Protein AF-A0A7H0VBS5-F1 (afdb_monomer)

Sequence (262 aa):
MSELEKNRRYNIASTIRK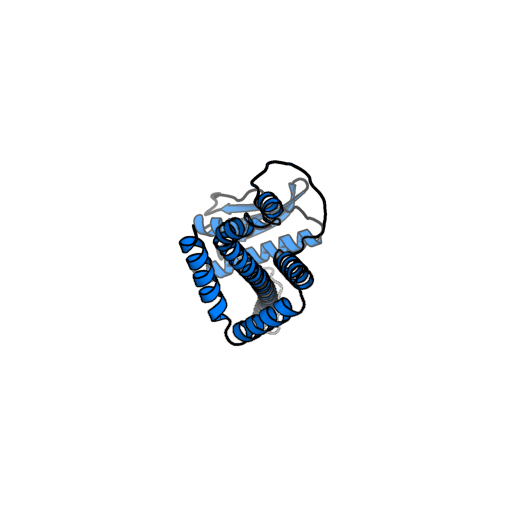AISAQRTLGHQDIMCSAYLSKRGKKLNSIDRSPSKNFTRLMHQYIQSEGPDKLRVELRGNDDVLLWTKTFSFDVEPTPMVSTQTDFQGLGEAEVNDLLNQKIAELRRNEELEELRTDNEQLSHENDQLKKQIEEMEEVVEAKKKVEYYANILGLAFPGLAKMLSATPLGNTLGALAGIEDTSTSTEESEKTQRETIIELVSEFMQSLDDALLGQLYLVFIELSNNPSLIGGLLAHLTQQNEQAS

Radius of gyration: 38.44 Å; Cα contacts (8 Å, |Δi|>4): 156; chains: 1; bounding box: 90×38×101 Å

Nearest PDB structures (foldseek):
  7f4v-assembly1_aD  TM=4.958E-01  e=6.335E-01  Gloeobacter violaceus PCC 7421
  7s1b-assembly1_A  TM=4.546E-01  e=4.086E+00  human gammaherpesvirus 4

Mean predicted aligned error: 22.01 Å

Secondary structure (DSSP, 8-state):
--HHHHHHHHHHHHHHHHHHHHHHHTT--S-EEEEEEEETTEE---EEEEEHHHHHHHHHHHHHHH--SEEEEEEE-GGG-EEEEEEEESS--------------SS-HHHHHHHHHHHHHHHHHHHHHHHHHHHHHHHHHHHHHHHHHHHHHHHHHHHHHHHHHHHHHHHHHHHHHHHHHTTSTTHHHHHHHTT-S------------HHHHHHHHHHHHHHHS-HHHHHHHHHHHHHHHH-TTHHHHHHHHHHHHHHTT-

pLDDT: mean 73.35, std 17.61, range [32.5, 95.5]

Structure (mmCIF, N/CA/C/O backbone):
data_AF-A0A7H0VBS5-F1
#
_entry.id   AF-A0A7H0VBS5-F1
#
loop_
_atom_site.group_PDB
_atom_site.id
_atom_site.type_symbol
_atom_site.label_atom_id
_atom_site.label_alt_id
_atom_site.label_comp_id
_atom_site.label_asym_id
_atom_site.label_entity_id
_atom_site.label_seq_id
_atom_site.pdbx_PDB_ins_code
_atom_site.Cartn_x
_atom_site.Cartn_y
_atom_site.Cartn_z
_atom_site.occupancy
_atom_site.B_iso_or_equiv
_atom_site.auth_seq_id
_atom_site.auth_comp_id
_atom_site.auth_asym_id
_atom_site.auth_atom_id
_atom_site.pdbx_PDB_model_num
ATOM 1 N N . MET A 1 1 ? 10.898 -18.155 -18.973 1.00 55.97 1 MET A N 1
ATOM 2 C CA . MET A 1 1 ? 11.283 -16.757 -19.255 1.00 55.97 1 MET A CA 1
ATOM 3 C C . MET A 1 1 ? 12.723 -16.603 -18.810 1.00 55.97 1 MET A C 1
ATOM 5 O O . MET A 1 1 ? 12.996 -16.854 -17.639 1.00 55.97 1 MET A O 1
ATOM 9 N N . SER A 1 2 ? 13.625 -16.316 -19.743 1.00 64.06 2 SER A N 1
ATOM 10 C CA . SER A 1 2 ? 15.056 -16.163 -19.467 1.00 64.06 2 SER A CA 1
ATOM 11 C C . SER A 1 2 ? 15.293 -14.942 -18.570 1.00 64.06 2 SER A C 1
ATOM 13 O O . SER A 1 2 ? 14.554 -13.959 -18.635 1.00 64.06 2 SER A O 1
ATOM 15 N N . GLU A 1 3 ? 16.315 -14.991 -17.722 1.00 64.44 3 GLU A N 1
ATOM 16 C CA . GLU A 1 3 ? 16.723 -13.879 -16.852 1.00 64.44 3 GLU A CA 1
ATOM 17 C C . GLU A 1 3 ? 17.009 -12.597 -17.660 1.00 64.44 3 GLU A C 1
ATOM 19 O O . GLU A 1 3 ? 16.641 -11.493 -17.260 1.00 64.44 3 GLU A O 1
ATOM 24 N N . LEU A 1 4 ? 17.514 -12.769 -18.886 1.00 65.81 4 LEU A N 1
ATOM 25 C CA . LEU A 1 4 ? 17.744 -11.709 -19.866 1.00 65.81 4 LEU A CA 1
ATOM 26 C C . LEU A 1 4 ? 16.442 -11.022 -20.326 1.00 65.81 4 LEU A C 1
ATOM 28 O O . LEU A 1 4 ? 16.399 -9.807 -20.513 1.00 65.81 4 LEU A O 1
ATOM 32 N N . GLU A 1 5 ? 15.366 -11.794 -20.503 1.00 68.06 5 GLU A N 1
ATOM 33 C CA . GLU A 1 5 ? 14.053 -11.276 -20.911 1.00 68.06 5 GLU A CA 1
ATOM 34 C C . GLU A 1 5 ? 13.388 -10.503 -19.775 1.00 68.06 5 GLU A C 1
ATOM 36 O O . GLU A 1 5 ? 12.757 -9.473 -20.018 1.00 68.06 5 GLU A O 1
ATOM 41 N N . LYS A 1 6 ? 13.548 -10.977 -18.532 1.00 73.12 6 LYS A N 1
ATOM 42 C CA . LYS A 1 6 ? 13.090 -10.255 -17.341 1.00 73.12 6 LYS A CA 1
ATOM 43 C C . LYS A 1 6 ? 13.810 -8.915 -17.243 1.00 73.12 6 LYS A C 1
ATOM 45 O O . LYS A 1 6 ? 13.143 -7.884 -17.221 1.00 73.12 6 LYS A O 1
ATOM 50 N N . ASN A 1 7 ? 15.143 -8.916 -17.296 1.00 73.88 7 ASN A N 1
ATOM 51 C CA . ASN A 1 7 ? 15.941 -7.697 -17.177 1.00 73.88 7 ASN A CA 1
ATOM 52 C C . ASN A 1 7 ? 15.590 -6.662 -18.271 1.00 73.88 7 ASN A C 1
ATOM 54 O O . ASN A 1 7 ? 15.393 -5.481 -17.990 1.00 73.88 7 ASN A O 1
ATOM 58 N N . ARG A 1 8 ? 15.380 -7.090 -19.524 1.00 78.94 8 ARG A N 1
ATOM 59 C CA . ARG A 1 8 ? 14.924 -6.186 -20.601 1.00 78.94 8 ARG A CA 1
ATOM 60 C C . ARG A 1 8 ? 13.558 -5.559 -20.327 1.00 78.94 8 ARG A C 1
ATOM 62 O O . ARG A 1 8 ? 13.386 -4.367 -20.567 1.00 78.94 8 ARG A O 1
ATOM 69 N N . ARG A 1 9 ? 12.590 -6.329 -19.821 1.00 80.12 9 ARG A N 1
ATOM 70 C CA . ARG A 1 9 ? 11.255 -5.806 -19.475 1.00 80.12 9 ARG A CA 1
ATOM 71 C C . ARG A 1 9 ? 11.339 -4.743 -18.380 1.00 80.12 9 ARG A C 1
ATOM 73 O O . ARG A 1 9 ? 10.727 -3.687 -18.529 1.00 80.12 9 ARG A O 1
ATOM 80 N N . TYR A 1 10 ? 12.154 -4.980 -17.352 1.00 82.75 10 TYR A N 1
ATOM 81 C CA . TYR A 1 10 ? 12.411 -3.998 -16.296 1.00 82.75 10 TYR A CA 1
ATOM 82 C C . TYR A 1 10 ? 13.068 -2.721 -16.837 1.00 82.75 10 TYR A C 1
ATOM 84 O O . TYR A 1 10 ? 12.609 -1.626 -16.519 1.00 82.75 10 TYR A O 1
ATOM 92 N N . ASN A 1 11 ? 14.054 -2.838 -17.731 1.00 85.38 11 ASN A N 1
ATOM 93 C CA . ASN A 1 11 ? 14.701 -1.685 -18.371 1.00 85.38 11 ASN A CA 1
ATOM 94 C C . ASN A 1 11 ? 13.730 -0.842 -19.214 1.00 85.38 11 ASN A C 1
ATOM 96 O O . ASN A 1 11 ? 13.745 0.392 -19.159 1.00 85.38 11 ASN A O 1
ATOM 100 N N . ILE A 1 12 ? 12.852 -1.498 -19.977 1.00 87.94 12 ILE A N 1
ATOM 101 C CA . ILE A 1 12 ? 11.793 -0.832 -20.746 1.00 87.94 12 ILE A CA 1
ATOM 102 C C . ILE A 1 12 ? 10.853 -0.086 -19.791 1.00 87.94 12 ILE A C 1
ATOM 104 O O . ILE A 1 12 ? 10.594 1.102 -19.986 1.00 87.94 12 ILE A O 1
ATOM 108 N N . ALA A 1 13 ? 10.395 -0.747 -18.724 1.00 88.06 13 ALA A N 1
ATOM 109 C CA . ALA A 1 13 ? 9.530 -0.143 -17.717 1.00 88.06 13 ALA A CA 1
ATOM 110 C C . ALA A 1 13 ? 10.192 1.052 -17.004 1.00 88.06 13 ALA A C 1
ATOM 112 O O . ALA A 1 13 ? 9.546 2.085 -16.836 1.00 88.06 13 ALA A O 1
ATOM 113 N N . SER A 1 14 ? 11.470 0.952 -16.618 1.00 87.25 14 SER A N 1
ATOM 114 C CA . SER A 1 14 ? 12.227 2.064 -16.018 1.00 87.25 14 SER A CA 1
ATOM 115 C C . SER A 1 14 ? 12.337 3.244 -16.988 1.00 87.25 14 SER A C 1
ATOM 117 O O . SER A 1 14 ? 11.976 4.365 -16.635 1.00 87.25 14 SER A O 1
ATOM 119 N N . THR A 1 15 ? 12.687 2.993 -18.255 1.00 88.75 15 THR A N 1
ATOM 120 C CA . THR A 1 15 ? 12.756 4.039 -19.293 1.00 88.75 15 THR A CA 1
ATOM 121 C C . THR A 1 15 ? 11.431 4.792 -19.437 1.00 88.75 15 THR A C 1
ATOM 123 O O . THR A 1 15 ? 11.416 6.018 -19.534 1.00 88.75 15 THR A O 1
ATOM 126 N N . ILE A 1 16 ? 10.311 4.068 -19.442 1.00 89.50 16 ILE A N 1
ATOM 127 C CA . ILE A 1 16 ? 8.971 4.652 -19.562 1.00 89.50 16 ILE A CA 1
ATOM 128 C C . ILE A 1 16 ? 8.620 5.465 -18.312 1.00 89.50 16 ILE A C 1
ATOM 130 O O . ILE A 1 16 ? 8.122 6.580 -18.441 1.00 89.50 16 ILE A O 1
ATOM 134 N N . ARG A 1 17 ? 8.913 4.956 -17.106 1.00 89.38 17 ARG A N 1
ATOM 135 C CA . ARG A 1 17 ? 8.701 5.695 -15.848 1.00 89.38 17 ARG A CA 1
ATOM 136 C C . ARG A 1 17 ? 9.500 6.999 -15.821 1.00 89.38 17 ARG A C 1
ATOM 138 O O . ARG A 1 17 ? 8.930 8.041 -15.503 1.00 89.38 17 ARG A O 1
ATOM 145 N N . LYS A 1 18 ? 10.772 6.963 -16.233 1.00 90.19 18 LYS A N 1
ATOM 146 C CA . LYS A 1 18 ? 11.631 8.152 -16.366 1.00 90.19 18 LYS A CA 1
ATOM 147 C C . LYS A 1 18 ? 11.048 9.150 -17.370 1.00 90.19 18 LYS A C 1
ATOM 149 O O . LYS A 1 18 ? 10.963 10.334 -17.062 1.00 90.19 18 LYS A O 1
ATOM 154 N N . ALA A 1 19 ? 10.567 8.679 -18.523 1.00 88.56 19 ALA A N 1
ATOM 155 C CA . ALA A 1 19 ? 9.927 9.536 -19.521 1.00 88.56 19 ALA A CA 1
ATOM 156 C C . ALA A 1 19 ? 8.637 10.192 -18.995 1.00 88.56 19 ALA A C 1
ATOM 158 O O . ALA A 1 19 ? 8.473 11.398 -19.139 1.00 88.56 19 ALA A O 1
ATOM 159 N N . ILE A 1 20 ? 7.755 9.436 -18.333 1.00 88.69 20 ILE A N 1
ATOM 160 C CA . ILE A 1 20 ? 6.526 9.973 -17.720 1.00 88.69 20 ILE A CA 1
ATOM 161 C C . ILE A 1 20 ? 6.867 11.017 -16.650 1.00 88.69 20 ILE A C 1
ATOM 163 O O . ILE A 1 20 ? 6.249 12.079 -16.614 1.00 88.69 20 ILE A O 1
ATOM 167 N N . SER A 1 21 ? 7.858 10.733 -15.801 1.00 87.81 21 SER A N 1
ATOM 168 C CA . SER A 1 21 ? 8.316 11.660 -14.762 1.00 87.81 21 SER A CA 1
ATOM 169 C C . SER A 1 21 ? 8.856 12.960 -15.365 1.00 87.81 21 SER A C 1
ATOM 171 O O . SER A 1 21 ? 8.431 14.041 -14.971 1.00 87.81 21 SER A O 1
ATOM 173 N N . ALA A 1 22 ? 9.696 12.866 -16.401 1.00 88.81 22 ALA A N 1
ATOM 174 C CA . ALA A 1 22 ? 10.226 14.030 -17.106 1.00 88.81 22 ALA A CA 1
ATOM 175 C C . ALA A 1 22 ? 9.114 14.902 -17.711 1.00 88.81 22 ALA A C 1
ATOM 177 O O . ALA A 1 22 ? 9.141 16.120 -17.561 1.00 88.81 22 ALA A O 1
ATOM 178 N N . GLN A 1 23 ? 8.101 14.292 -18.338 1.00 87.19 23 GLN A N 1
ATOM 179 C CA . GLN A 1 23 ? 6.962 15.037 -18.886 1.00 87.19 23 GLN A CA 1
ATOM 180 C C . GLN A 1 23 ? 6.118 15.704 -17.790 1.00 87.19 23 GLN A C 1
ATOM 182 O O . GLN A 1 23 ? 5.632 16.818 -17.983 1.00 87.19 23 GLN A O 1
ATOM 187 N N . ARG A 1 24 ? 5.996 15.078 -16.613 1.00 86.06 24 ARG A N 1
ATOM 188 C CA . ARG A 1 24 ? 5.321 15.688 -15.461 1.00 86.06 24 ARG A CA 1
ATOM 189 C C . ARG A 1 24 ? 6.079 16.906 -14.933 1.00 86.06 24 ARG A C 1
ATOM 191 O O . ARG A 1 24 ? 5.446 17.915 -14.635 1.00 86.06 24 ARG A O 1
ATOM 198 N N . THR A 1 25 ? 7.410 16.851 -14.883 1.00 86.06 25 THR A N 1
ATOM 199 C CA . THR A 1 25 ? 8.258 17.998 -14.509 1.00 86.06 25 THR A CA 1
ATOM 200 C C . THR A 1 25 ? 8.124 19.163 -15.493 1.00 86.06 25 THR A C 1
ATOM 202 O O . THR A 1 25 ? 8.180 20.318 -15.084 1.00 86.06 25 THR A O 1
ATOM 205 N N . LEU A 1 26 ? 7.881 18.877 -16.776 1.00 84.44 26 LEU A N 1
ATOM 206 C CA . LEU A 1 26 ? 7.622 19.885 -17.814 1.00 84.44 26 LEU A CA 1
ATOM 207 C C . LEU A 1 26 ? 6.204 20.489 -17.758 1.00 84.44 26 LEU A C 1
ATOM 209 O O . LEU A 1 26 ? 5.877 21.351 -18.568 1.00 84.44 26 LEU A O 1
ATOM 213 N N . GLY A 1 27 ? 5.365 20.067 -16.804 1.00 82.06 27 GLY A N 1
ATOM 214 C CA . GLY A 1 27 ? 4.024 20.617 -16.583 1.00 82.06 27 GLY A CA 1
ATOM 215 C C . GLY A 1 27 ? 2.879 19.798 -17.186 1.00 82.06 27 GLY A C 1
ATOM 216 O O . GLY A 1 27 ? 1.721 20.192 -17.055 1.00 82.06 27 GLY A O 1
ATOM 217 N N . HIS A 1 28 ? 3.151 18.641 -17.800 1.00 84.50 28 HIS A N 1
ATOM 218 C CA . HIS A 1 28 ? 2.105 17.757 -18.320 1.00 84.50 28 HIS A CA 1
ATOM 219 C C . HIS A 1 28 ? 1.565 16.840 -17.209 1.00 84.50 28 HIS A C 1
ATOM 221 O O . HIS A 1 28 ? 2.215 15.869 -16.821 1.00 84.50 28 HIS A O 1
ATOM 227 N N . GLN A 1 29 ? 0.372 17.130 -16.680 1.00 77.38 29 GLN A N 1
ATOM 228 C CA . GLN A 1 29 ? -0.205 16.349 -15.573 1.00 77.38 29 GLN A CA 1
ATOM 229 C C . GLN A 1 29 ? -0.993 15.111 -16.039 1.00 77.38 29 GLN A C 1
ATOM 231 O O . GLN A 1 29 ? -0.838 14.033 -15.454 1.00 77.38 29 GLN A O 1
ATOM 236 N N . ASP A 1 30 ? -1.738 15.231 -17.139 1.00 84.62 30 ASP A N 1
ATOM 237 C CA . ASP A 1 30 ? -2.637 14.194 -17.664 1.00 84.62 30 ASP A CA 1
ATOM 238 C C . ASP A 1 30 ? -2.017 13.438 -18.846 1.00 84.62 30 ASP A C 1
ATOM 240 O O . ASP A 1 30 ? -2.416 13.559 -20.003 1.00 84.62 30 ASP A O 1
ATOM 244 N N . ILE A 1 31 ? -0.975 12.659 -18.554 1.00 88.81 31 ILE A N 1
ATOM 245 C CA . ILE A 1 31 ? -0.256 11.894 -19.578 1.00 88.81 31 ILE A CA 1
ATOM 246 C C . ILE A 1 31 ? -0.972 10.568 -19.861 1.00 88.81 31 ILE A C 1
ATOM 248 O O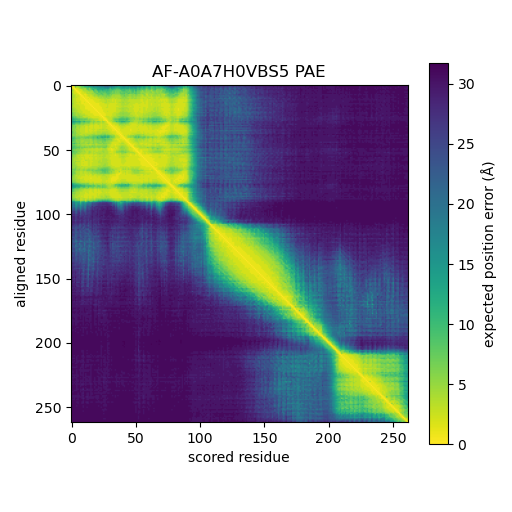 . ILE A 1 31 ? -1.081 9.696 -18.987 1.00 88.81 31 ILE A O 1
ATOM 252 N N . MET A 1 32 ? -1.365 10.382 -21.118 1.00 92.25 32 MET A N 1
ATOM 253 C CA . MET A 1 32 ? -1.965 9.166 -21.658 1.00 92.25 32 MET A CA 1
ATOM 254 C C . MET A 1 32 ? -0.913 8.335 -22.389 1.00 92.25 32 MET A C 1
ATOM 256 O O . MET A 1 32 ? -0.185 8.821 -23.252 1.00 92.25 32 MET A O 1
ATOM 260 N N . CYS A 1 33 ? -0.823 7.058 -22.037 1.00 93.12 33 CYS A N 1
ATOM 261 C CA . CYS A 1 33 ? 0.206 6.144 -22.514 1.00 93.12 33 CYS A CA 1
ATOM 262 C C . CYS A 1 33 ? -0.400 5.120 -23.475 1.00 93.12 33 CYS A C 1
ATOM 264 O O . CYS A 1 33 ? -1.398 4.475 -23.153 1.00 93.12 33 CYS A O 1
ATOM 266 N N . SER A 1 34 ? 0.233 4.926 -24.627 1.00 93.81 34 SER A N 1
ATOM 267 C CA . SER A 1 34 ? -0.167 3.920 -25.612 1.00 93.81 34 SER A CA 1
ATOM 268 C C . SER A 1 34 ? 1.003 2.996 -25.936 1.00 93.81 34 SER A C 1
ATOM 270 O O . SER A 1 34 ? 2.151 3.434 -26.003 1.00 93.81 34 SER A O 1
ATOM 272 N N . ALA A 1 35 ? 0.722 1.712 -26.135 1.00 94.06 35 ALA A N 1
ATOM 273 C CA . ALA A 1 35 ? 1.694 0.690 -26.499 1.00 94.06 35 ALA A CA 1
ATOM 274 C C . ALA A 1 35 ? 1.221 -0.071 -27.735 1.00 94.06 35 ALA A C 1
ATOM 276 O O . ALA A 1 35 ? 0.156 -0.685 -27.734 1.00 94.06 35 ALA A O 1
ATOM 277 N N . TYR A 1 36 ? 2.057 -0.100 -28.764 1.00 93.25 36 TYR A N 1
ATOM 278 C CA . TYR A 1 36 ? 1.838 -0.854 -29.988 1.00 93.25 36 TYR A CA 1
ATOM 279 C C . TYR A 1 36 ? 2.839 -1.996 -30.044 1.00 93.25 36 TYR A C 1
ATOM 281 O O . TYR A 1 36 ? 4.045 -1.773 -30.162 1.00 93.25 36 TYR A O 1
ATOM 289 N N . LEU A 1 37 ? 2.328 -3.217 -29.943 1.00 92.81 37 LEU A N 1
ATOM 290 C CA . LEU A 1 37 ? 3.123 -4.429 -29.996 1.00 92.81 3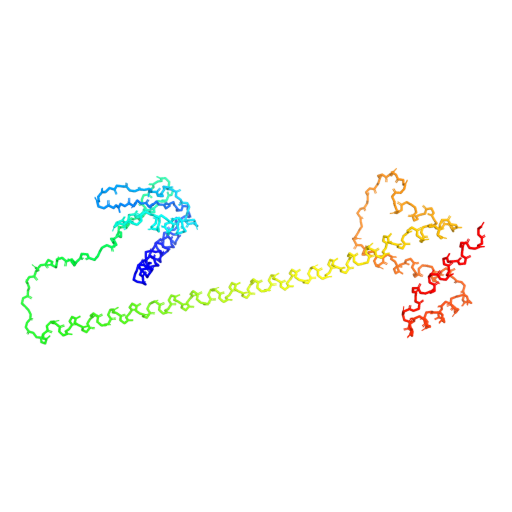7 LEU A CA 1
ATOM 291 C C . LEU A 1 37 ? 3.100 -4.982 -31.421 1.00 92.81 37 LEU A C 1
ATOM 293 O O . LEU A 1 37 ? 2.063 -4.962 -32.091 1.00 92.81 37 LEU A O 1
ATOM 297 N N . SER A 1 38 ? 4.231 -5.497 -31.886 1.00 90.56 38 SER A N 1
ATOM 298 C CA . SER A 1 38 ? 4.294 -6.256 -33.129 1.00 90.56 38 SER A CA 1
ATOM 299 C C . SER A 1 38 ? 5.189 -7.482 -33.001 1.00 90.56 38 SER A C 1
ATOM 301 O O . SER A 1 38 ? 6.011 -7.593 -32.090 1.00 90.56 38 SER A O 1
ATOM 303 N N . LYS A 1 39 ? 4.927 -8.454 -33.878 1.00 89.62 39 LYS A N 1
ATOM 304 C CA . LYS A 1 39 ? 5.685 -9.695 -34.006 1.00 89.62 39 LYS A CA 1
ATOM 305 C C . LYS A 1 39 ? 5.804 -10.066 -35.473 1.00 89.62 39 LYS A C 1
ATOM 307 O O . LYS A 1 39 ? 4.793 -10.261 -36.150 1.00 89.62 39 LYS A O 1
ATOM 312 N N . ARG A 1 40 ? 7.029 -10.166 -35.978 1.00 86.25 40 ARG A N 1
ATOM 313 C CA . ARG A 1 40 ? 7.372 -10.459 -37.377 1.00 86.25 40 ARG A CA 1
ATOM 314 C C . ARG A 1 40 ? 6.619 -9.549 -38.349 1.00 86.25 40 ARG A C 1
ATOM 316 O O . ARG A 1 40 ? 6.049 -10.004 -39.336 1.00 86.25 40 ARG A O 1
ATOM 323 N N . GLY A 1 41 ? 6.533 -8.264 -38.004 1.00 81.00 41 GLY A N 1
ATOM 324 C CA . GLY A 1 41 ? 5.815 -7.251 -38.782 1.00 81.00 41 GLY A CA 1
ATOM 325 C C . GLY A 1 41 ? 4.285 -7.268 -38.652 1.00 81.00 41 GLY A C 1
ATOM 326 O O . GLY A 1 41 ? 3.638 -6.360 -39.165 1.00 81.00 41 GLY A O 1
ATOM 327 N N . LYS A 1 42 ? 3.682 -8.234 -37.945 1.00 86.31 42 LYS A N 1
ATOM 328 C CA . LYS A 1 42 ? 2.237 -8.243 -37.662 1.00 86.31 42 LYS A CA 1
ATOM 329 C C . LYS A 1 42 ? 1.931 -7.455 -36.395 1.00 86.31 42 LYS A C 1
ATOM 331 O O . LYS A 1 42 ? 2.609 -7.631 -35.384 1.00 86.31 42 LYS A O 1
ATOM 336 N N . LYS A 1 43 ? 0.904 -6.605 -36.445 1.00 90.00 43 LYS A N 1
ATOM 337 C CA . LYS A 1 43 ? 0.401 -5.872 -35.277 1.00 90.00 43 LYS A CA 1
ATOM 338 C C . LYS A 1 43 ? -0.289 -6.848 -34.319 1.00 90.00 43 LYS A C 1
ATOM 340 O O . LYS A 1 43 ? -1.100 -7.662 -34.754 1.00 90.00 43 LYS A O 1
ATOM 345 N N . LEU A 1 44 ? 0.056 -6.756 -33.043 1.00 91.12 44 LEU A N 1
ATOM 346 C CA . LEU A 1 44 ? -0.554 -7.503 -31.947 1.00 91.12 44 LEU A CA 1
ATOM 347 C C . LEU A 1 44 ? -1.545 -6.607 -31.196 1.00 91.12 44 LEU A C 1
ATOM 349 O O . LEU A 1 44 ? -1.743 -5.437 -31.548 1.00 91.12 44 LEU A O 1
ATOM 353 N N . ASN A 1 45 ? -2.144 -7.150 -30.139 1.00 89.81 45 ASN A N 1
ATOM 354 C CA . ASN A 1 45 ? -2.976 -6.373 -29.233 1.00 89.81 45 ASN A CA 1
ATOM 355 C C . ASN A 1 45 ? -2.195 -5.168 -28.687 1.00 89.81 45 ASN A C 1
ATOM 357 O O . ASN A 1 45 ? -1.027 -5.275 -28.310 1.00 89.81 45 ASN A O 1
ATOM 361 N N . SER A 1 46 ? -2.839 -4.003 -28.693 1.00 90.69 46 SER A N 1
ATOM 362 C CA . SER A 1 46 ? -2.244 -2.727 -28.300 1.00 90.69 46 SER A CA 1
ATOM 363 C C . SER A 1 46 ? -2.954 -2.146 -27.089 1.00 90.69 46 SER A C 1
ATOM 365 O O . SER A 1 46 ? -4.160 -2.315 -26.931 1.00 90.69 46 SER A O 1
ATOM 367 N N . ILE A 1 47 ? -2.208 -1.413 -26.272 1.00 91.44 47 ILE A N 1
ATOM 368 C CA . ILE A 1 47 ? -2.759 -0.597 -25.193 1.00 91.44 47 ILE A CA 1
ATOM 369 C C . ILE A 1 47 ? -2.991 0.784 -25.787 1.00 91.44 47 ILE A C 1
ATOM 371 O O . ILE A 1 47 ? -2.039 1.406 -26.252 1.00 91.44 47 ILE A O 1
ATOM 375 N N . ASP A 1 48 ? -4.230 1.253 -25.787 1.00 89.69 48 ASP A N 1
ATOM 376 C CA . ASP A 1 48 ? -4.571 2.577 -26.298 1.00 89.69 48 ASP A CA 1
ATOM 377 C C . ASP A 1 48 ? -4.983 3.488 -25.143 1.00 89.69 48 ASP A C 1
ATOM 379 O O . ASP A 1 48 ? -5.787 3.085 -24.301 1.00 89.69 48 ASP A O 1
ATOM 383 N N . ARG A 1 49 ? -4.399 4.691 -25.088 1.00 85.94 49 ARG A N 1
ATOM 384 C CA . ARG A 1 49 ? -4.772 5.772 -24.158 1.00 85.94 49 ARG A CA 1
ATOM 385 C C . ARG A 1 49 ? -5.002 5.299 -22.710 1.00 85.94 49 ARG A C 1
ATOM 387 O O . ARG A 1 49 ? -6.008 5.613 -22.081 1.00 85.94 49 ARG A O 1
ATOM 394 N N . SER A 1 50 ? -4.047 4.557 -22.153 1.00 89.94 50 SER A N 1
ATOM 395 C CA . SER A 1 50 ? -4.073 4.154 -20.744 1.00 89.94 50 SER A CA 1
ATOM 396 C C . SER A 1 50 ? -3.524 5.267 -19.849 1.00 89.94 50 SER A C 1
ATOM 398 O O . SER A 1 50 ? -2.458 5.809 -20.148 1.00 89.94 50 SER A O 1
ATOM 400 N N . PRO A 1 51 ? -4.131 5.528 -18.679 1.00 89.62 51 PRO A N 1
ATOM 401 C CA . PRO A 1 51 ? -3.511 6.356 -17.653 1.00 89.62 51 PRO A CA 1
ATOM 402 C C . PRO A 1 51 ? -2.131 5.822 -17.248 1.00 89.62 51 PRO A C 1
ATOM 404 O O . PRO A 1 51 ? -1.932 4.603 -17.137 1.00 89.62 51 PRO A O 1
ATOM 407 N N . SER A 1 52 ? -1.203 6.736 -16.955 1.00 86.56 52 SER A N 1
ATOM 408 C CA . SER A 1 52 ? 0.175 6.421 -16.539 1.00 86.56 52 SER A CA 1
ATOM 409 C C . SER A 1 52 ? 0.264 5.446 -15.356 1.00 86.56 52 SER A C 1
ATOM 411 O O . SER A 1 52 ? 1.133 4.576 -15.350 1.00 86.56 52 SER A O 1
ATOM 413 N N . LYS A 1 53 ? -0.678 5.512 -14.400 1.00 86.31 53 LYS A N 1
ATOM 414 C CA . LYS A 1 53 ? -0.735 4.625 -13.217 1.00 86.31 53 LYS A CA 1
ATOM 415 C C . LYS A 1 53 ? -0.853 3.135 -13.568 1.00 86.31 53 LYS A C 1
ATOM 417 O O . LYS A 1 53 ? -0.267 2.297 -12.893 1.00 86.31 53 LYS A O 1
ATOM 422 N N . ASN A 1 54 ? -1.597 2.799 -14.623 1.0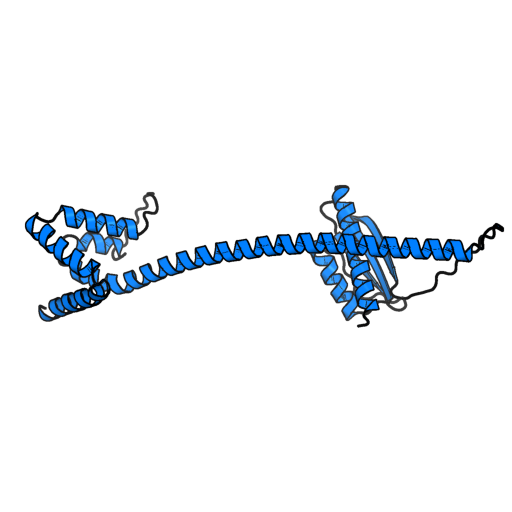0 87.31 54 ASN A N 1
ATOM 423 C CA . ASN A 1 54 ? -1.906 1.408 -14.982 1.00 87.31 54 ASN A CA 1
ATOM 424 C C . ASN A 1 54 ? -1.044 0.869 -16.130 1.00 87.31 54 ASN A C 1
ATOM 426 O O . ASN A 1 54 ? -1.007 -0.342 -16.363 1.00 87.31 54 ASN A O 1
ATOM 430 N N . PHE A 1 55 ? -0.347 1.756 -16.838 1.00 91.25 55 PHE A N 1
ATOM 431 C CA . PHE A 1 55 ? 0.307 1.445 -18.101 1.00 91.25 55 PHE A CA 1
ATOM 432 C C . PHE A 1 55 ? 1.393 0.371 -17.975 1.00 91.25 55 PHE A C 1
ATOM 434 O O . PHE A 1 55 ? 1.376 -0.608 -18.717 1.00 91.25 55 PHE A O 1
ATOM 441 N N . THR A 1 56 ? 2.295 0.495 -16.999 1.00 89.31 56 THR A N 1
ATOM 442 C CA . THR A 1 56 ? 3.405 -0.455 -16.809 1.00 89.31 56 THR A CA 1
ATOM 443 C C . THR A 1 56 ? 2.909 -1.872 -16.511 1.00 89.31 56 THR A C 1
ATOM 445 O O . THR A 1 56 ? 3.470 -2.848 -17.009 1.00 89.31 56 THR A O 1
ATOM 448 N N . ARG A 1 57 ? 1.823 -2.003 -15.737 1.00 89.44 57 ARG A N 1
ATOM 449 C CA . ARG A 1 57 ? 1.204 -3.300 -15.430 1.00 89.44 57 ARG A CA 1
ATOM 450 C C . ARG A 1 57 ? 0.617 -3.944 -16.686 1.00 89.44 57 ARG A C 1
ATOM 452 O O . ARG A 1 57 ? 0.912 -5.104 -16.969 1.00 89.44 57 ARG A O 1
ATOM 459 N N . LEU A 1 58 ? -0.169 -3.182 -17.448 1.00 89.62 58 LEU A N 1
ATOM 460 C CA . LEU A 1 58 ? -0.765 -3.650 -18.701 1.00 89.62 58 LEU A CA 1
ATOM 461 C C . LEU A 1 58 ? 0.315 -4.028 -19.717 1.00 89.62 58 LEU A C 1
ATOM 463 O O . LEU A 1 58 ? 0.247 -5.089 -20.329 1.00 89.62 58 LEU A O 1
ATOM 467 N N . MET A 1 59 ? 1.359 -3.211 -19.843 1.00 91.25 59 MET A N 1
ATOM 468 C CA . MET A 1 59 ? 2.484 -3.482 -20.732 1.00 91.25 59 MET A CA 1
ATOM 469 C C . MET A 1 59 ? 3.136 -4.831 -20.402 1.00 91.25 59 MET A C 1
ATOM 471 O O . MET A 1 59 ? 3.325 -5.646 -21.302 1.00 91.25 59 MET A O 1
ATOM 475 N N . HIS A 1 60 ? 3.436 -5.111 -19.130 1.00 88.94 60 HIS A N 1
ATOM 476 C CA . HIS A 1 60 ? 4.006 -6.403 -18.735 1.00 88.94 60 HIS A CA 1
ATOM 477 C C . HIS A 1 60 ? 3.099 -7.584 -19.094 1.00 88.94 60 HIS A C 1
ATOM 479 O O . HIS A 1 60 ? 3.589 -8.584 -19.623 1.00 88.94 60 HIS A O 1
ATOM 485 N N . GLN A 1 61 ? 1.791 -7.454 -18.865 1.00 88.69 61 GLN A N 1
ATOM 486 C CA . GLN A 1 61 ? 0.809 -8.482 -19.206 1.00 88.69 61 GLN A CA 1
ATOM 487 C C . GLN A 1 61 ? 0.766 -8.753 -20.718 1.00 88.69 61 GLN A C 1
ATOM 489 O O . GLN A 1 61 ? 0.759 -9.911 -21.139 1.00 88.69 61 GLN A O 1
ATOM 494 N N . TYR A 1 62 ? 0.792 -7.704 -21.540 1.00 88.75 62 TYR A N 1
ATOM 495 C CA . TYR A 1 62 ? 0.758 -7.814 -23.000 1.00 88.75 62 TYR A CA 1
ATOM 496 C C . TYR A 1 62 ? 2.067 -8.382 -23.555 1.00 88.75 62 TYR A C 1
ATOM 498 O O . TYR A 1 62 ? 2.047 -9.288 -24.382 1.00 88.75 62 TYR A O 1
ATOM 506 N N . ILE A 1 63 ? 3.222 -7.942 -23.043 1.00 88.31 63 ILE A N 1
ATOM 507 C CA . ILE A 1 63 ? 4.517 -8.524 -23.429 1.00 88.31 63 ILE A CA 1
ATOM 508 C C . ILE A 1 63 ? 4.576 -10.015 -23.047 1.00 88.31 63 ILE A C 1
ATOM 510 O O . ILE A 1 63 ? 5.154 -10.822 -23.774 1.00 88.31 63 ILE A O 1
ATOM 514 N N . GLN A 1 64 ? 3.999 -10.404 -21.906 1.00 87.19 64 GLN A N 1
ATOM 515 C CA . GLN A 1 64 ? 3.996 -11.794 -21.451 1.00 87.19 64 GLN A CA 1
ATOM 516 C C . GLN A 1 64 ? 3.054 -12.696 -22.251 1.00 87.19 64 GLN A C 1
ATOM 518 O O . GLN A 1 64 ? 3.420 -13.839 -22.508 1.00 87.19 64 GLN A O 1
ATOM 523 N N . SER A 1 65 ? 1.876 -12.200 -22.620 1.00 85.75 65 SER A N 1
ATOM 524 C CA . SER A 1 65 ? 0.864 -12.971 -23.353 1.00 85.75 65 SER A CA 1
ATOM 525 C C . SER A 1 65 ? 1.162 -13.066 -24.849 1.00 85.75 65 SER A C 1
ATOM 527 O O . SER A 1 65 ? 1.072 -14.148 -25.419 1.00 85.75 65 SER A O 1
ATOM 529 N N . GLU A 1 66 ? 1.569 -11.963 -25.476 1.00 84.62 66 GLU A N 1
ATOM 530 C CA . GLU A 1 66 ? 1.728 -11.882 -26.934 1.00 84.62 66 GLU A CA 1
ATOM 531 C C . GLU A 1 66 ? 3.145 -12.257 -27.411 1.00 84.62 66 GLU A C 1
ATOM 533 O O . GLU A 1 66 ? 3.350 -12.678 -28.554 1.00 84.62 66 GLU A O 1
ATOM 538 N N . GLY A 1 67 ? 4.154 -12.106 -26.542 1.00 84.38 67 GLY A N 1
ATOM 539 C CA . GLY A 1 67 ? 5.565 -12.331 -26.877 1.00 84.38 67 GLY A CA 1
ATOM 540 C C . GLY A 1 67 ? 6.018 -11.553 -28.126 1.00 84.38 67 GLY A C 1
ATOM 541 O O . GLY A 1 67 ? 6.368 -12.204 -29.120 1.00 84.38 67 GLY A O 1
ATOM 542 N N . PRO A 1 68 ? 5.957 -10.205 -28.108 1.00 88.94 68 PRO A N 1
ATOM 543 C CA . PRO A 1 68 ? 6.319 -9.342 -29.236 1.00 88.94 68 PRO A CA 1
ATOM 544 C C . PRO A 1 68 ? 7.828 -9.346 -29.524 1.00 88.94 68 PRO A C 1
ATOM 546 O O . PRO A 1 68 ? 8.630 -9.596 -28.627 1.00 88.94 68 PRO A O 1
ATOM 549 N N . ASP A 1 69 ? 8.212 -8.995 -30.755 1.00 87.88 69 ASP A N 1
ATOM 550 C CA . ASP A 1 69 ? 9.608 -8.700 -31.128 1.00 87.88 69 ASP A CA 1
ATOM 551 C C . ASP A 1 69 ? 9.906 -7.193 -31.164 1.00 87.88 69 ASP A C 1
ATOM 553 O O . ASP A 1 69 ? 11.054 -6.777 -30.990 1.00 87.88 69 ASP A O 1
ATOM 557 N N . LYS A 1 70 ? 8.868 -6.357 -31.281 1.00 91.19 70 LYS A N 1
ATOM 558 C CA . LYS A 1 70 ? 8.955 -4.899 -31.192 1.00 91.19 70 LYS A CA 1
ATOM 559 C C . LYS A 1 70 ? 7.817 -4.329 -30.352 1.00 91.19 70 LYS A C 1
ATOM 561 O O . LYS A 1 70 ? 6.670 -4.771 -30.413 1.00 91.19 70 LYS A O 1
ATOM 566 N N . LEU A 1 71 ? 8.142 -3.301 -29.579 1.00 92.50 71 LEU A N 1
ATOM 567 C CA . LEU A 1 71 ? 7.203 -2.521 -28.783 1.00 92.50 71 LEU A CA 1
ATOM 568 C C . LEU A 1 71 ? 7.441 -1.041 -29.049 1.00 92.50 71 LEU A C 1
ATOM 570 O O . LEU A 1 71 ? 8.521 -0.527 -28.784 1.00 92.50 71 LEU A O 1
ATOM 574 N N . ARG A 1 72 ? 6.419 -0.332 -29.509 1.00 93.50 72 ARG A N 1
ATOM 575 C CA . ARG A 1 72 ? 6.439 1.125 -29.630 1.00 93.50 72 ARG A CA 1
ATOM 576 C C . ARG A 1 72 ? 5.557 1.734 -28.557 1.00 93.50 72 ARG A C 1
ATOM 578 O O . ARG A 1 72 ? 4.377 1.407 -28.485 1.00 93.50 72 ARG A O 1
ATOM 585 N N . VAL A 1 73 ? 6.118 2.620 -27.748 1.00 95.19 73 VAL A N 1
ATOM 586 C CA . VAL A 1 73 ? 5.394 3.358 -26.714 1.00 95.19 73 VAL A CA 1
ATOM 587 C C . VAL A 1 73 ? 5.240 4.809 -27.141 1.00 95.19 73 VAL A C 1
ATOM 589 O O . VAL A 1 73 ? 6.171 5.403 -27.683 1.00 95.19 73 VAL A O 1
ATOM 592 N N . GLU A 1 74 ? 4.064 5.369 -26.895 1.00 94.50 74 GLU A N 1
ATOM 593 C CA . GLU A 1 74 ? 3.743 6.779 -27.091 1.00 94.50 74 GLU A CA 1
ATOM 594 C C . GLU A 1 74 ? 3.195 7.359 -25.785 1.00 94.50 74 GLU A C 1
ATOM 596 O O . GLU A 1 74 ? 2.345 6.744 -25.139 1.00 94.50 74 GLU A O 1
ATOM 601 N N . LEU A 1 75 ? 3.673 8.543 -25.409 1.00 93.12 75 LEU A N 1
ATOM 602 C CA . LEU A 1 75 ? 3.105 9.368 -24.348 1.00 93.12 75 LEU A CA 1
ATOM 603 C C . LEU A 1 75 ? 2.457 10.581 -25.002 1.00 93.12 75 LEU A C 1
ATOM 605 O O . LEU A 1 75 ? 3.100 11.277 -25.794 1.00 93.12 75 LEU A O 1
ATOM 609 N N . ARG A 1 76 ? 1.199 10.831 -24.667 1.00 91.88 76 ARG A N 1
ATOM 610 C CA . ARG A 1 76 ? 0.435 11.975 -25.156 1.00 91.88 76 ARG A CA 1
ATOM 611 C C . ARG A 1 76 ? -0.066 12.811 -23.994 1.00 91.88 76 ARG A C 1
ATOM 613 O O . ARG A 1 76 ? -0.391 12.261 -22.945 1.00 91.88 76 ARG A O 1
ATOM 620 N N . GLY A 1 77 ? -0.068 14.122 -24.176 1.00 86.75 77 GLY A N 1
ATOM 621 C CA . GLY A 1 77 ? -0.603 15.074 -23.209 1.00 86.75 77 GLY A CA 1
ATOM 622 C C . GLY A 1 77 ? -2.064 15.406 -23.488 1.00 86.75 77 GLY A C 1
ATOM 623 O O . GLY A 1 77 ? -2.736 14.726 -24.269 1.00 86.75 77 GLY A O 1
ATOM 624 N N . ASN A 1 78 ? -2.520 16.502 -22.886 1.00 81.44 78 ASN A N 1
ATOM 625 C CA . ASN A 1 78 ? -3.797 17.116 -23.236 1.00 81.44 78 ASN A CA 1
ATOM 626 C C . ASN A 1 78 ? -3.821 17.492 -24.728 1.00 81.44 78 ASN A C 1
ATOM 628 O O . ASN A 1 78 ? -2.778 17.752 -25.330 1.00 81.44 78 ASN A O 1
ATOM 632 N N . ASP A 1 79 ? -5.010 17.436 -25.327 1.00 79.25 79 ASP A N 1
ATOM 633 C CA . ASP A 1 79 ? -5.250 17.667 -26.761 1.00 79.25 79 ASP A CA 1
ATOM 634 C C . ASP A 1 79 ? -4.573 16.663 -27.718 1.00 79.25 79 ASP A C 1
ATOM 636 O O . ASP A 1 79 ? -4.355 16.956 -28.891 1.00 79.25 79 ASP A O 1
ATOM 640 N N . ASP A 1 80 ? -4.264 15.451 -27.235 1.00 79.75 80 ASP A N 1
ATOM 641 C CA . ASP A 1 80 ? -3.683 14.348 -28.027 1.00 79.75 80 ASP A CA 1
ATOM 642 C C . ASP A 1 80 ? -2.293 14.666 -28.620 1.00 79.75 80 ASP A C 1
ATOM 644 O O . ASP A 1 80 ? -1.814 13.983 -29.530 1.00 79.75 80 ASP A O 1
ATOM 648 N N . VAL A 1 81 ? -1.609 15.676 -28.071 1.00 87.00 81 VAL A N 1
ATOM 649 C CA . VAL A 1 81 ? -0.261 16.075 -28.488 1.00 87.00 81 VAL A CA 1
ATOM 650 C C . VAL A 1 81 ? 0.739 14.982 -28.123 1.00 87.00 81 VAL A C 1
ATOM 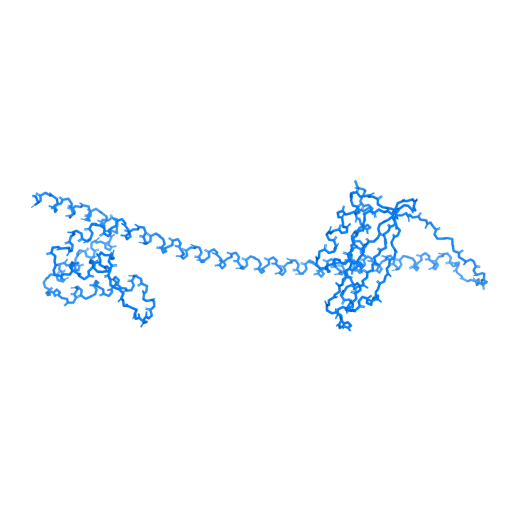652 O O . VAL A 1 81 ? 0.840 14.576 -26.963 1.00 87.00 81 VAL A O 1
ATOM 655 N N . LEU A 1 82 ? 1.511 14.515 -29.109 1.00 89.88 82 LEU A N 1
ATOM 656 C CA . LEU A 1 82 ? 2.580 13.541 -28.895 1.00 89.88 82 LEU A CA 1
ATOM 657 C C . LEU A 1 82 ? 3.745 14.193 -28.142 1.00 89.88 82 LEU A C 1
ATOM 659 O O . LEU A 1 82 ? 4.472 15.010 -28.699 1.00 89.88 82 LEU A O 1
ATOM 663 N N . LEU A 1 83 ? 3.941 13.788 -26.888 1.00 89.62 83 LEU A N 1
ATOM 664 C CA . LEU A 1 83 ? 5.009 14.293 -26.021 1.00 89.62 83 LEU A CA 1
ATOM 665 C C . LEU A 1 83 ? 6.286 13.465 -26.151 1.00 89.62 83 LEU A C 1
ATOM 667 O O . LEU A 1 83 ? 7.397 13.978 -26.046 1.00 89.62 83 LEU A O 1
ATOM 671 N N . TRP A 1 84 ? 6.134 12.155 -26.349 1.00 92.62 84 TRP A N 1
ATOM 672 C CA . TRP A 1 84 ? 7.264 11.242 -26.422 1.00 92.62 84 TRP A CA 1
ATOM 673 C C . TRP A 1 84 ? 6.899 9.969 -27.170 1.00 92.62 84 TRP A C 1
ATOM 675 O O . TRP A 1 84 ? 5.801 9.435 -27.019 1.00 92.62 84 TRP A O 1
ATOM 685 N N . THR A 1 85 ? 7.846 9.433 -27.933 1.00 93.62 85 THR A N 1
ATOM 686 C CA . THR A 1 85 ? 7.726 8.097 -28.509 1.00 93.62 85 THR A CA 1
ATOM 687 C C . THR A 1 85 ? 9.059 7.373 -28.470 1.00 93.62 85 THR A C 1
ATOM 689 O O . THR A 1 85 ? 10.114 7.971 -28.681 1.00 93.62 85 THR A O 1
ATOM 692 N N . LYS A 1 86 ? 9.019 6.069 -28.201 1.00 91.25 86 LYS A N 1
ATOM 693 C CA . LYS A 1 86 ? 10.198 5.212 -28.278 1.00 91.25 86 LYS A CA 1
ATOM 694 C C . LYS A 1 86 ? 9.820 3.823 -28.742 1.00 91.25 86 LYS A C 1
ATOM 696 O O . LYS A 1 86 ? 8.819 3.257 -28.306 1.00 91.25 86 LYS A O 1
ATOM 701 N N . THR A 1 87 ? 10.656 3.278 -29.615 1.00 91.75 87 THR A N 1
ATOM 702 C CA . THR A 1 87 ? 10.542 1.899 -30.080 1.00 91.75 87 THR A CA 1
ATOM 703 C C . THR A 1 87 ? 11.626 1.061 -29.421 1.00 91.75 87 THR A C 1
ATOM 705 O O . THR A 1 87 ? 12.792 1.446 -29.391 1.00 91.75 87 THR A O 1
ATOM 708 N N . PHE A 1 88 ? 11.219 -0.077 -28.882 1.00 89.88 88 PHE A N 1
ATOM 709 C CA . PHE A 1 88 ? 12.053 -1.074 -28.244 1.00 89.88 88 PHE A CA 1
ATOM 710 C C . PHE A 1 88 ? 12.030 -2.331 -29.108 1.00 89.88 88 PHE A C 1
ATOM 712 O O . PHE A 1 88 ? 10.957 -2.845 -29.428 1.00 89.88 88 PHE A O 1
ATOM 719 N N . SER A 1 89 ? 13.210 -2.814 -29.477 1.00 87.19 89 SER A N 1
ATOM 720 C CA . SER A 1 89 ? 13.377 -4.110 -30.132 1.00 87.19 89 SER A CA 1
ATOM 721 C C . SER A 1 89 ? 13.757 -5.145 -29.080 1.00 87.19 89 SER A C 1
ATOM 723 O O . SER A 1 89 ? 14.622 -4.895 -28.239 1.00 87.19 89 SER A O 1
ATOM 725 N N . PHE A 1 90 ? 13.097 -6.299 -29.115 1.00 80.75 90 PHE A N 1
ATOM 726 C CA . PHE A 1 90 ? 13.420 -7.436 -28.257 1.00 80.75 90 PHE A CA 1
ATOM 727 C C . PHE A 1 90 ? 14.463 -8.363 -28.895 1.00 80.75 90 PHE A C 1
ATOM 729 O O . PHE A 1 90 ? 15.058 -9.157 -28.169 1.00 80.75 90 PHE A O 1
ATOM 736 N N . ASP A 1 91 ? 14.742 -8.217 -30.193 1.00 69.81 91 ASP A N 1
ATOM 737 C CA . ASP A 1 91 ? 15.853 -8.880 -30.876 1.00 69.81 91 ASP A CA 1
ATOM 738 C C . ASP A 1 91 ? 17.151 -8.068 -30.767 1.00 69.81 91 ASP A C 1
ATOM 740 O O . ASP A 1 91 ? 17.156 -6.839 -30.858 1.00 69.81 91 ASP A O 1
ATOM 744 N N . VAL A 1 92 ? 18.266 -8.776 -30.572 1.00 54.34 92 VAL A N 1
ATOM 745 C CA . VAL A 1 92 ? 19.615 -8.219 -30.723 1.00 54.34 92 VAL A CA 1
ATOM 746 C C . VAL A 1 92 ? 19.967 -8.332 -32.198 1.00 54.34 92 VAL A C 1
ATOM 748 O O . VAL A 1 92 ? 20.539 -9.332 -32.619 1.00 54.34 92 VAL A O 1
ATOM 751 N N . GLU A 1 93 ? 19.606 -7.336 -32.999 1.00 42.66 93 GLU A N 1
ATOM 752 C CA . GLU A 1 93 ? 20.348 -7.123 -34.239 1.00 42.66 93 GLU A CA 1
ATOM 753 C C . GLU A 1 93 ? 21.627 -6.356 -33.880 1.00 42.66 93 GLU A C 1
ATOM 755 O O . GLU A 1 93 ? 21.538 -5.285 -33.270 1.00 42.66 93 GLU A O 1
ATOM 760 N N . PRO A 1 94 ? 22.823 -6.884 -34.201 1.00 43.38 94 PRO A N 1
ATOM 761 C CA . PRO A 1 94 ? 24.034 -6.086 -34.156 1.00 43.38 94 PRO A CA 1
ATOM 762 C C . PRO A 1 94 ? 23.853 -4.954 -35.164 1.00 43.38 94 PRO A C 1
ATOM 764 O O . PRO A 1 94 ? 23.720 -5.186 -36.365 1.00 43.38 94 PRO A O 1
ATOM 767 N N . THR A 1 95 ? 23.792 -3.722 -34.673 1.00 40.06 95 THR A N 1
ATOM 768 C CA . THR A 1 95 ? 23.744 -2.533 -35.516 1.00 40.06 95 THR A CA 1
ATOM 769 C C . THR A 1 95 ? 24.953 -2.567 -36.460 1.00 40.06 95 THR A C 1
ATOM 771 O O . THR A 1 95 ? 26.082 -2.611 -35.964 1.00 40.06 95 THR A O 1
ATOM 774 N N . PRO A 1 96 ? 24.784 -2.548 -37.796 1.00 42.97 96 PRO A N 1
ATOM 775 C CA . PRO A 1 96 ? 25.917 -2.356 -38.685 1.00 42.97 96 PRO A CA 1
ATOM 776 C C . PRO A 1 96 ? 26.422 -0.930 -38.462 1.00 42.97 96 PRO A C 1
ATOM 778 O O . PRO A 1 96 ? 25.702 0.044 -38.689 1.00 42.97 96 PRO A O 1
ATOM 781 N N . MET A 1 97 ? 27.640 -0.812 -37.938 1.00 41.94 97 MET A N 1
ATOM 782 C CA . MET A 1 97 ? 28.305 0.472 -37.774 1.00 41.94 97 MET A CA 1
ATOM 783 C C . MET A 1 97 ? 28.525 1.081 -39.157 1.00 41.94 97 MET A C 1
ATOM 785 O O . MET A 1 97 ? 29.135 0.470 -40.033 1.00 41.94 97 MET A O 1
ATOM 789 N N . VAL A 1 98 ? 27.996 2.286 -39.351 1.00 42.97 98 VAL A N 1
ATOM 790 C CA . VAL A 1 98 ? 28.300 3.126 -40.506 1.00 42.97 98 VAL A CA 1
ATOM 791 C C . VAL A 1 98 ? 29.799 3.417 -40.457 1.00 42.97 98 VAL A C 1
ATOM 793 O O . VAL A 1 98 ? 30.269 4.075 -39.532 1.00 42.97 98 VAL A O 1
ATOM 796 N N . SER A 1 99 ? 30.557 2.892 -41.422 1.00 41.78 99 SER A N 1
ATOM 797 C CA . SER A 1 99 ? 31.981 3.182 -41.541 1.00 41.78 99 SER A CA 1
ATOM 798 C C . SER A 1 99 ? 32.162 4.606 -42.062 1.00 41.78 99 SER A C 1
ATOM 800 O O . SER A 1 99 ? 32.033 4.862 -43.260 1.00 41.78 99 SER A O 1
ATOM 802 N N . THR A 1 100 ? 32.497 5.538 -41.182 1.00 37.00 100 THR A N 1
ATOM 803 C CA . THR A 1 100 ? 33.249 6.725 -41.584 1.00 37.00 100 THR A CA 1
ATOM 804 C C . THR A 1 100 ? 34.696 6.486 -41.199 1.00 37.00 100 THR A C 1
ATOM 806 O O . THR A 1 100 ? 35.058 6.570 -40.029 1.00 37.00 100 THR A O 1
ATOM 809 N N . GLN A 1 101 ? 35.493 6.114 -42.200 1.00 44.97 101 GLN A N 1
ATOM 810 C CA . GLN A 1 101 ? 36.946 6.141 -42.124 1.00 44.97 101 GLN A CA 1
ATOM 811 C C . GLN A 1 101 ? 37.396 7.545 -41.718 1.00 44.97 101 GLN A C 1
ATOM 813 O O . GLN A 1 101 ? 37.064 8.513 -42.400 1.00 44.97 101 GLN A O 1
ATOM 818 N N . THR A 1 102 ? 38.202 7.630 -40.668 1.00 39.22 102 THR A N 1
ATOM 819 C CA . THR A 1 102 ? 39.224 8.668 -40.534 1.00 39.22 102 THR A CA 1
ATOM 820 C C . THR A 1 102 ? 40.381 8.054 -39.773 1.00 39.22 102 THR A C 1
ATOM 822 O O . THR A 1 102 ? 40.229 7.647 -38.628 1.00 39.22 102 THR A O 1
ATOM 825 N N . ASP A 1 103 ? 41.510 7.953 -40.465 1.00 45.00 103 ASP A N 1
ATOM 826 C CA . ASP A 1 103 ? 42.786 7.478 -39.960 1.00 45.00 103 ASP A CA 1
ATOM 827 C C . ASP A 1 103 ? 43.198 8.222 -38.680 1.00 45.00 103 ASP A C 1
ATOM 829 O O . ASP A 1 103 ? 43.456 9.428 -38.707 1.00 45.00 103 ASP A O 1
ATOM 833 N N . PHE A 1 104 ? 43.325 7.500 -37.565 1.00 35.44 104 PHE A N 1
ATOM 834 C CA . PHE A 1 104 ? 44.103 7.964 -36.421 1.00 35.44 104 PHE A CA 1
ATOM 835 C C . PHE A 1 104 ? 44.944 6.819 -35.852 1.00 35.44 104 PHE A C 1
ATOM 837 O O . PHE A 1 104 ? 44.447 5.833 -35.313 1.00 35.44 104 PHE A O 1
ATOM 844 N N . GLN A 1 105 ? 46.258 6.946 -36.017 1.00 58.59 105 GLN A N 1
ATOM 845 C CA . GLN A 1 105 ? 47.256 5.962 -35.619 1.00 58.59 105 GLN A CA 1
ATOM 846 C C . GLN A 1 105 ? 47.893 6.417 -34.295 1.00 58.59 105 GLN A C 1
ATOM 848 O O . GLN A 1 105 ? 48.808 7.235 -34.284 1.00 58.59 105 GLN A O 1
ATOM 853 N N . GLY A 1 106 ? 47.400 5.901 -33.166 1.00 48.31 106 GLY A N 1
ATOM 854 C CA . GLY A 1 106 ? 47.976 6.129 -31.836 1.00 48.31 106 GLY A CA 1
ATOM 855 C C . GLY A 1 106 ? 47.234 5.326 -30.769 1.00 48.31 106 GLY A C 1
ATOM 856 O O . GLY A 1 106 ? 46.031 5.499 -30.655 1.00 48.31 106 GLY A O 1
ATOM 857 N N . LEU A 1 107 ? 47.957 4.444 -30.054 1.00 51.75 107 LEU A N 1
ATOM 858 C CA . LEU A 1 107 ? 47.476 3.475 -29.043 1.00 51.75 107 LEU A CA 1
ATOM 859 C C . LEU A 1 107 ? 46.131 2.842 -29.423 1.00 51.75 107 LEU A C 1
ATOM 861 O O . LEU A 1 107 ? 45.079 3.388 -29.114 1.00 51.75 107 LEU A O 1
ATOM 865 N N . GLY A 1 108 ? 46.226 1.719 -30.147 1.00 55.94 108 GLY A N 1
ATOM 866 C CA . GLY A 1 108 ? 45.153 1.078 -30.908 1.00 55.94 108 GLY A CA 1
ATOM 867 C C . GLY A 1 108 ? 43.755 1.413 -30.410 1.00 55.94 108 GLY A C 1
ATOM 868 O O . GLY A 1 108 ? 43.400 1.027 -29.302 1.00 55.94 108 GLY A O 1
ATOM 869 N N . GLU A 1 109 ? 42.971 2.101 -31.248 1.00 63.00 109 GLU A N 1
ATOM 870 C CA . GLU A 1 109 ? 41.584 2.502 -30.972 1.00 63.00 109 GLU A CA 1
ATOM 871 C C . GLU A 1 109 ? 40.770 1.400 -30.289 1.00 63.00 109 GLU A C 1
ATOM 873 O O . GLU A 1 109 ? 39.927 1.709 -29.460 1.00 63.00 109 GLU A O 1
ATOM 878 N N . ALA A 1 110 ? 41.052 0.126 -30.577 1.00 61.12 110 ALA A N 1
ATOM 879 C CA . ALA A 1 110 ? 40.470 -1.029 -29.902 1.00 61.12 110 ALA A CA 1
ATOM 880 C C . ALA A 1 110 ? 40.625 -1.007 -28.366 1.00 61.12 110 ALA A C 1
ATOM 882 O O . ALA A 1 110 ? 39.646 -1.226 -27.665 1.00 61.12 110 ALA A O 1
ATOM 883 N N . GLU A 1 111 ? 41.803 -0.686 -27.830 1.00 67.94 111 GLU A N 1
ATOM 884 C CA . GLU A 1 111 ? 42.065 -0.663 -26.385 1.00 67.94 111 GLU A CA 1
ATOM 885 C C . GLU A 1 111 ? 41.398 0.549 -25.712 1.00 67.94 111 GLU A C 1
ATOM 887 O O . GLU A 1 111 ? 40.830 0.431 -24.628 1.00 67.94 111 GLU A O 1
ATOM 892 N N . VAL A 1 112 ? 41.369 1.703 -26.392 1.00 68.25 112 VAL A N 1
ATOM 893 C CA . VAL A 1 112 ? 40.624 2.894 -25.938 1.00 68.25 112 VAL A CA 1
ATOM 894 C C . VAL A 1 112 ? 39.116 2.636 -25.959 1.00 68.25 112 VAL A C 1
ATOM 896 O O . VAL A 1 112 ? 38.409 3.034 -25.033 1.00 68.25 112 VAL A O 1
ATOM 899 N N . ASN A 1 113 ? 38.617 1.949 -26.985 1.00 74.94 113 ASN A N 1
ATOM 900 C CA . ASN A 1 113 ? 37.206 1.611 -27.123 1.00 74.94 113 ASN A CA 1
ATOM 901 C C . ASN A 1 113 ? 36.789 0.554 -26.089 1.00 74.94 113 ASN A C 1
ATOM 903 O O . ASN A 1 113 ? 35.717 0.667 -25.502 1.00 74.94 113 ASN A O 1
ATOM 907 N N . ASP A 1 114 ? 37.653 -0.416 -25.781 1.00 79.00 114 ASP A N 1
ATOM 908 C CA . ASP A 1 114 ? 37.435 -1.383 -24.701 1.00 79.00 114 ASP A CA 1
ATOM 909 C C . ASP A 1 114 ? 37.405 -0.701 -23.328 1.00 79.00 114 ASP A C 1
ATOM 911 O O . ASP A 1 114 ? 36.494 -0.959 -22.538 1.00 79.00 114 ASP A O 1
ATOM 915 N N . LEU A 1 115 ? 38.320 0.237 -23.060 1.00 80.69 115 LEU A N 1
ATOM 916 C CA . LEU A 1 115 ? 38.336 1.001 -21.809 1.00 80.69 115 LEU A CA 1
ATOM 917 C C . LEU A 1 115 ? 37.109 1.920 -21.679 1.00 80.69 115 LEU A C 1
ATOM 919 O O . LEU A 1 115 ? 36.515 2.030 -20.603 1.00 80.69 115 LEU A O 1
ATOM 923 N N . LEU A 1 116 ? 36.696 2.554 -22.780 1.00 80.88 116 LEU A N 1
ATOM 924 C CA . LEU A 1 116 ? 35.484 3.368 -22.861 1.00 80.88 116 LEU A CA 1
ATOM 925 C C . LEU A 1 116 ? 34.236 2.510 -22.623 1.00 80.88 116 LEU A C 1
ATOM 927 O O . LEU A 1 116 ? 33.383 2.882 -21.819 1.00 80.88 116 LEU A O 1
ATOM 931 N N . ASN A 1 117 ? 34.146 1.340 -23.256 1.00 82.25 117 ASN A N 1
ATOM 932 C CA . ASN A 1 117 ? 33.057 0.387 -23.055 1.00 82.25 117 ASN A CA 1
ATOM 933 C C . ASN A 1 117 ? 33.018 -0.127 -21.613 1.00 82.25 117 ASN A C 1
ATOM 935 O O . ASN A 1 117 ? 31.938 -0.229 -21.027 1.00 82.25 117 ASN A O 1
ATOM 939 N N . GLN A 1 118 ? 34.178 -0.392 -21.012 1.00 84.75 118 GLN A N 1
ATOM 940 C CA . GLN A 1 118 ? 34.288 -0.791 -19.615 1.00 84.75 118 GLN A CA 1
ATOM 941 C C . GLN A 1 118 ? 33.817 0.327 -18.679 1.00 84.75 118 GLN A C 1
ATOM 943 O O . GLN A 1 118 ? 33.030 0.061 -17.771 1.00 84.75 118 GLN A O 1
ATOM 948 N N . LYS A 1 119 ? 34.206 1.582 -18.933 1.00 83.88 119 LYS A N 1
ATOM 949 C CA . LYS A 1 119 ? 33.731 2.741 -18.164 1.00 83.88 119 LYS A CA 1
ATOM 950 C C . LYS A 1 119 ? 32.240 3.002 -18.347 1.00 83.88 119 LYS A C 1
ATOM 952 O O . LYS A 1 119 ? 31.559 3.287 -17.369 1.00 83.88 119 LYS A O 1
ATOM 957 N N . ILE A 1 120 ? 31.704 2.843 -19.556 1.00 83.25 120 ILE A N 1
ATOM 958 C CA . ILE A 1 120 ? 30.260 2.934 -19.818 1.00 83.25 120 ILE A CA 1
ATOM 959 C C . ILE A 1 120 ? 29.507 1.823 -19.072 1.00 83.25 120 ILE A C 1
ATOM 961 O O . ILE A 1 120 ? 28.449 2.076 -18.500 1.00 83.25 120 ILE A O 1
ATOM 965 N N . ALA A 1 121 ? 30.038 0.599 -19.045 1.00 86.94 121 ALA A N 1
ATOM 966 C CA . ALA A 1 121 ? 29.441 -0.510 -18.305 1.00 86.94 121 ALA A CA 1
ATOM 967 C C . ALA A 1 121 ? 29.506 -0.299 -16.783 1.00 86.94 121 ALA A C 1
ATOM 969 O O . ALA A 1 121 ? 28.558 -0.635 -16.074 1.00 86.94 121 ALA A O 1
ATOM 970 N N . GLU A 1 122 ? 30.600 0.274 -16.282 1.00 84.50 122 GLU A N 1
ATOM 971 C CA . GLU A 1 122 ? 30.760 0.644 -14.875 1.00 84.50 122 GLU A CA 1
ATOM 972 C C . GLU A 1 122 ? 29.772 1.746 -14.473 1.00 84.50 122 GLU A C 1
ATOM 974 O O . GLU A 1 122 ? 29.074 1.590 -13.475 1.00 84.50 122 GLU A O 1
ATOM 979 N N . LEU A 1 123 ? 29.633 2.800 -15.287 1.00 86.00 123 LEU A N 1
ATOM 980 C CA . LEU A 1 123 ? 28.663 3.875 -15.066 1.00 86.00 123 LEU A CA 1
ATOM 981 C C . LEU A 1 123 ? 27.227 3.350 -15.052 1.00 86.00 123 LEU A C 1
ATOM 983 O O . LEU A 1 123 ? 26.485 3.661 -14.129 1.00 86.00 123 LEU A O 1
ATOM 987 N N . ARG A 1 124 ? 26.855 2.479 -15.999 1.00 81.19 124 ARG A N 1
ATOM 988 C CA . ARG A 1 124 ? 25.524 1.845 -16.014 1.00 81.19 124 ARG A CA 1
ATOM 989 C C . ARG A 1 124 ? 25.261 1.009 -14.768 1.00 81.19 124 ARG A C 1
ATOM 991 O O . ARG A 1 124 ? 24.169 1.071 -14.216 1.00 81.19 124 ARG A O 1
ATOM 998 N N . ARG A 1 125 ? 26.255 0.234 -14.319 1.00 87.19 125 ARG A N 1
ATOM 999 C CA . ARG A 1 125 ? 26.141 -0.543 -13.078 1.00 87.19 125 ARG A CA 1
ATOM 1000 C C . ARG A 1 125 ? 25.972 0.383 -11.875 1.00 87.19 125 ARG A C 1
ATOM 1002 O O . ARG A 1 125 ? 25.203 0.056 -10.980 1.00 87.19 125 ARG A O 1
ATOM 1009 N N . ASN A 1 126 ? 26.684 1.507 -11.844 1.00 90.06 126 ASN A N 1
ATOM 1010 C CA . ASN A 1 126 ? 26.599 2.460 -10.745 1.00 90.06 126 ASN A CA 1
ATOM 1011 C C . ASN A 1 126 ? 25.243 3.184 -10.720 1.00 90.06 126 ASN A C 1
ATOM 1013 O O . ASN A 1 126 ? 24.641 3.284 -9.658 1.00 90.06 126 ASN A O 1
ATOM 1017 N N . GLU A 1 127 ? 24.726 3.591 -11.883 1.00 87.88 127 GLU A N 1
ATOM 1018 C CA . GLU A 1 127 ? 23.376 4.155 -12.028 1.00 87.88 127 GLU A CA 1
ATOM 1019 C C . GLU A 1 127 ? 22.289 3.167 -11.577 1.00 87.88 127 GLU A C 1
ATOM 1021 O O . GLU A 1 127 ? 21.354 3.556 -10.884 1.00 87.88 127 GLU A O 1
ATOM 1026 N N . GLU A 1 128 ? 22.412 1.880 -11.923 1.00 84.06 128 GLU A N 1
ATOM 1027 C CA . GLU A 1 128 ? 21.485 0.836 -11.462 1.00 84.06 128 GLU A CA 1
ATOM 1028 C C . GLU A 1 128 ? 21.558 0.649 -9.942 1.00 84.06 128 GLU A C 1
ATOM 1030 O O . GLU A 1 128 ? 20.532 0.510 -9.281 1.00 84.06 128 GLU A O 1
ATOM 1035 N N . LEU A 1 129 ? 22.762 0.684 -9.368 1.00 92.44 129 LEU A N 1
ATOM 1036 C CA . LEU A 1 129 ? 22.965 0.599 -7.922 1.00 92.44 129 LEU A CA 1
ATOM 1037 C C . LEU A 1 129 ? 22.342 1.790 -7.190 1.00 92.44 129 LEU A C 1
ATOM 1039 O O . LEU A 1 129 ? 21.787 1.620 -6.106 1.00 92.44 129 LEU A O 1
ATOM 1043 N N . GLU A 1 130 ? 22.435 2.981 -7.773 1.00 91.75 130 GLU A N 1
ATOM 1044 C CA . GLU A 1 130 ? 21.843 4.197 -7.229 1.00 91.75 130 GLU A CA 1
ATOM 1045 C C . GLU A 1 130 ? 20.312 4.160 -7.323 1.00 91.75 130 GLU A C 1
ATOM 1047 O O . GLU A 1 130 ? 19.650 4.384 -6.313 1.00 91.75 130 GLU A O 1
ATOM 1052 N N . GLU A 1 131 ? 19.744 3.743 -8.462 1.00 92.00 131 GLU A N 1
ATOM 1053 C CA . GLU A 1 131 ? 18.292 3.546 -8.624 1.00 92.00 131 GLU A CA 1
ATOM 1054 C C . GLU A 1 131 ? 17.762 2.491 -7.640 1.00 92.00 131 GLU A C 1
ATOM 1056 O O . GLU A 1 131 ? 16.769 2.727 -6.957 1.00 92.00 131 GLU A O 1
ATOM 1061 N N . LEU A 1 132 ? 18.465 1.363 -7.484 1.00 92.56 132 LEU A N 1
ATOM 1062 C CA . LEU A 1 132 ? 18.105 0.330 -6.511 1.00 92.56 132 LEU A CA 1
ATOM 1063 C C . LEU A 1 132 ? 18.194 0.827 -5.066 1.00 92.56 132 LEU A C 1
ATOM 1065 O O . LEU A 1 132 ? 17.390 0.403 -4.241 1.00 92.56 132 LEU A O 1
ATOM 1069 N N . ARG A 1 133 ? 19.150 1.704 -4.737 1.00 92.88 133 ARG A N 1
ATOM 1070 C CA . ARG A 1 133 ? 19.240 2.318 -3.404 1.00 92.88 133 ARG A CA 1
ATOM 1071 C C . ARG A 1 133 ? 18.066 3.248 -3.145 1.00 92.88 133 ARG A C 1
ATOM 1073 O O . ARG A 1 133 ? 17.444 3.121 -2.097 1.00 92.88 133 ARG A O 1
ATOM 1080 N N . THR A 1 134 ? 17.730 4.112 -4.099 1.00 95.50 134 THR A N 1
ATOM 1081 C CA . THR A 1 134 ? 16.575 5.009 -3.978 1.00 95.50 134 THR A CA 1
ATOM 1082 C C . THR A 1 134 ? 15.269 4.223 -3.856 1.00 95.50 134 THR A C 1
ATOM 1084 O O . THR A 1 134 ? 14.458 4.519 -2.982 1.00 95.50 134 THR A O 1
ATOM 1087 N N . ASP A 1 135 ? 15.086 3.174 -4.664 1.00 91.50 135 ASP A N 1
ATOM 1088 C CA . ASP A 1 135 ? 13.914 2.298 -4.579 1.00 91.50 135 ASP A CA 1
ATOM 1089 C C . ASP A 1 135 ? 13.858 1.571 -3.221 1.00 91.50 135 ASP A C 1
ATOM 1091 O O . ASP A 1 135 ? 12.783 1.430 -2.641 1.00 91.50 135 ASP A O 1
ATOM 1095 N N . ASN A 1 136 ? 15.001 1.134 -2.678 1.00 92.50 136 ASN A N 1
ATOM 1096 C CA . ASN A 1 136 ? 15.064 0.484 -1.365 1.00 92.50 136 ASN A CA 1
ATOM 1097 C C . ASN A 1 136 ? 14.718 1.457 -0.229 1.00 92.50 136 ASN A C 1
ATOM 1099 O O . ASN A 1 136 ? 13.923 1.117 0.643 1.00 92.50 136 ASN A O 1
ATOM 1103 N N . GLU A 1 137 ? 15.241 2.684 -0.272 1.00 94.75 137 GLU A N 1
ATOM 1104 C CA . GLU A 1 137 ? 14.886 3.744 0.676 1.00 94.75 137 GLU A CA 1
ATOM 1105 C C . GLU A 1 137 ? 13.389 4.067 0.616 1.00 94.75 137 GLU A C 1
ATOM 1107 O O . GLU A 1 137 ? 12.731 4.151 1.655 1.00 94.75 137 GLU A O 1
ATOM 1112 N N . GLN A 1 138 ? 12.820 4.172 -0.589 1.00 94.50 138 GLN A N 1
ATOM 1113 C CA . GLN A 1 138 ? 11.396 4.436 -0.768 1.00 94.50 138 GLN A CA 1
ATOM 1114 C C . GLN A 1 138 ? 10.527 3.278 -0.253 1.00 94.50 138 GLN A C 1
ATOM 1116 O O . GLN A 1 138 ? 9.558 3.517 0.467 1.00 94.50 138 GLN A O 1
ATOM 1121 N N . LEU A 1 139 ? 10.892 2.030 -0.562 1.00 91.69 139 LEU A N 1
ATOM 1122 C CA . LEU A 1 139 ? 10.196 0.837 -0.070 1.00 91.69 139 LEU A CA 1
ATOM 1123 C C . LEU A 1 139 ? 10.329 0.662 1.446 1.00 91.69 139 LEU A C 1
ATOM 1125 O O . LEU A 1 139 ? 9.394 0.178 2.087 1.00 91.69 139 LEU A O 1
ATOM 1129 N N . SER A 1 140 ? 11.470 1.034 2.027 1.00 94.19 140 SER A N 1
ATOM 1130 C CA . SER A 1 140 ? 11.663 1.044 3.478 1.00 94.19 140 SER A CA 1
ATOM 1131 C C . SER A 1 140 ? 10.753 2.082 4.125 1.00 94.19 140 SER A C 1
ATOM 1133 O O . SER A 1 140 ? 10.067 1.771 5.094 1.00 94.19 140 SER A O 1
ATOM 1135 N N . HIS A 1 141 ? 10.681 3.286 3.554 1.00 94.44 141 HIS A N 1
ATOM 1136 C CA . HIS A 1 141 ? 9.807 4.341 4.055 1.00 94.44 141 HIS A CA 1
ATOM 1137 C C . HIS A 1 141 ? 8.323 3.961 3.963 1.00 94.44 141 HIS A C 1
ATOM 1139 O O . HIS A 1 141 ? 7.576 4.159 4.918 1.00 94.44 141 HIS A O 1
ATOM 1145 N N . GLU A 1 142 ? 7.891 3.373 2.844 1.00 92.81 142 GLU A N 1
ATOM 1146 C CA . GLU A 1 142 ? 6.518 2.883 2.677 1.00 92.81 142 GLU A CA 1
ATOM 1147 C C . GLU A 1 142 ? 6.201 1.746 3.660 1.00 92.81 142 GLU A C 1
ATOM 1149 O O . GLU A 1 142 ? 5.128 1.733 4.260 1.00 92.81 142 GLU A O 1
ATOM 1154 N N . ASN A 1 143 ? 7.147 0.831 3.904 1.00 92.88 143 ASN A N 1
ATOM 1155 C CA . ASN A 1 143 ? 6.988 -0.202 4.930 1.00 92.88 143 ASN A CA 1
ATOM 1156 C C . ASN A 1 143 ? 6.812 0.385 6.330 1.00 92.88 143 ASN A C 1
ATOM 1158 O O . ASN A 1 143 ? 5.956 -0.086 7.075 1.00 92.88 143 ASN A O 1
ATOM 1162 N N . ASP A 1 144 ? 7.604 1.390 6.696 1.00 94.75 144 ASP A N 1
ATOM 1163 C CA . ASP A 1 144 ? 7.494 2.026 8.009 1.00 94.75 144 ASP A CA 1
ATOM 1164 C C . ASP A 1 144 ? 6.156 2.762 8.162 1.00 94.75 144 ASP A C 1
ATOM 1166 O O . ASP A 1 144 ? 5.516 2.667 9.209 1.00 94.75 144 ASP A O 1
ATOM 1170 N N . GLN A 1 145 ? 5.671 3.420 7.103 1.00 94.25 145 GLN A N 1
ATOM 1171 C CA . GLN A 1 145 ? 4.339 4.030 7.095 1.00 94.25 145 GLN A CA 1
ATOM 1172 C C . GLN A 1 145 ? 3.220 2.992 7.237 1.00 94.25 145 GLN A C 1
ATOM 1174 O O . GLN A 1 145 ? 2.303 3.188 8.034 1.00 94.25 145 GLN A O 1
ATOM 1179 N N . LEU A 1 146 ? 3.291 1.883 6.496 1.00 94.06 146 LEU A N 1
ATOM 1180 C CA . LEU A 1 146 ? 2.298 0.810 6.574 1.00 94.06 146 LEU A CA 1
ATOM 1181 C C . LEU A 1 146 ? 2.300 0.134 7.947 1.00 94.06 146 LEU A C 1
ATOM 1183 O O . LEU A 1 146 ? 1.232 -0.121 8.496 1.00 94.06 146 LEU A O 1
ATOM 1187 N N . LYS A 1 147 ? 3.475 -0.115 8.536 1.00 93.12 147 LYS A N 1
ATOM 1188 C CA . LYS A 1 147 ? 3.583 -0.635 9.908 1.00 93.12 147 LYS A CA 1
ATOM 1189 C C . LYS A 1 147 ? 2.940 0.307 10.915 1.00 93.12 147 LYS A C 1
ATOM 1191 O O . LYS A 1 147 ? 2.193 -0.159 11.765 1.00 93.12 147 LYS A O 1
ATOM 1196 N N . LYS A 1 148 ? 3.170 1.615 10.777 1.00 94.75 148 LYS A N 1
ATOM 1197 C CA . LYS A 1 148 ? 2.541 2.616 11.639 1.00 94.75 148 LYS A CA 1
ATOM 1198 C C . LYS A 1 148 ? 1.015 2.624 11.492 1.00 94.75 148 LYS A C 1
ATOM 1200 O O . LYS A 1 148 ? 0.315 2.672 12.492 1.00 94.75 148 LYS A O 1
ATOM 1205 N N . GLN A 1 149 ? 0.492 2.510 10.269 1.00 92.81 149 GLN A N 1
ATOM 1206 C CA . GLN A 1 149 ? -0.956 2.388 10.049 1.00 92.81 149 GLN A CA 1
ATOM 1207 C C . GLN A 1 149 ? -1.541 1.112 10.662 1.00 92.81 149 GLN A C 1
ATOM 1209 O O . GLN A 1 149 ? -2.652 1.146 11.183 1.00 92.81 149 GLN A O 1
ATOM 1214 N N . ILE A 1 150 ? -0.813 -0.008 10.599 1.00 91.31 150 ILE A N 1
ATOM 1215 C CA . ILE A 1 150 ? -1.224 -1.255 11.252 1.00 91.31 150 ILE A CA 1
ATOM 1216 C C . ILE A 1 150 ? -1.270 -1.064 12.767 1.00 91.31 150 ILE A C 1
ATOM 1218 O O . ILE A 1 150 ? -2.275 -1.419 13.367 1.00 91.31 150 ILE A O 1
ATOM 1222 N N . GLU A 1 151 ? -0.243 -0.462 13.365 1.00 92.94 151 GLU A N 1
ATOM 1223 C CA . GLU A 1 151 ? -0.190 -0.187 14.806 1.00 92.94 151 GLU A CA 1
ATOM 1224 C C . GLU A 1 151 ? -1.349 0.721 15.255 1.00 92.94 151 GLU A C 1
ATOM 1226 O O . GLU A 1 151 ? -2.074 0.384 16.189 1.00 92.94 151 GLU A O 1
ATOM 1231 N N . GLU A 1 152 ? -1.608 1.813 14.528 1.00 91.19 152 GLU A N 1
ATOM 1232 C CA . GLU A 1 152 ? -2.747 2.707 14.785 1.00 91.19 152 GLU A CA 1
ATOM 1233 C C . GLU A 1 152 ? -4.095 1.970 14.648 1.00 91.19 152 GLU A C 1
ATOM 1235 O O . GLU A 1 152 ? -4.997 2.128 15.473 1.00 91.19 152 GLU A O 1
ATOM 1240 N N . MET A 1 153 ? -4.254 1.128 13.621 1.00 83.44 153 MET A N 1
ATOM 1241 C CA . MET A 1 153 ? -5.463 0.318 13.449 1.00 83.44 153 MET A CA 1
ATOM 1242 C C . MET A 1 153 ? -5.626 -0.736 14.547 1.00 83.44 153 MET A C 1
ATOM 1244 O O . MET A 1 153 ? -6.753 -0.986 14.977 1.00 83.44 153 MET A O 1
ATOM 1248 N N . GLU A 1 154 ? -4.544 -1.371 14.989 1.00 86.19 154 GLU A N 1
ATOM 1249 C CA . GLU A 1 154 ? -4.559 -2.347 16.078 1.00 86.19 154 GLU A CA 1
ATOM 1250 C C . GLU A 1 154 ? -4.975 -1.692 17.397 1.00 86.19 154 GLU A C 1
ATOM 1252 O O . GLU A 1 154 ? -5.828 -2.246 18.094 1.00 86.19 154 GLU A O 1
ATOM 1257 N N . GLU A 1 155 ? -4.487 -0.484 17.689 1.00 86.12 155 GLU A N 1
ATOM 1258 C CA . GLU A 1 155 ? -4.905 0.304 18.853 1.00 86.12 155 GLU A CA 1
ATOM 1259 C C . GLU A 1 155 ? -6.410 0.621 18.805 1.00 86.12 155 GLU A C 1
ATOM 1261 O O . GLU A 1 155 ? -7.140 0.393 19.777 1.00 86.12 155 GLU A O 1
ATOM 1266 N N . VAL A 1 156 ? -6.919 1.058 17.647 1.00 80.00 156 VAL A N 1
ATOM 1267 C CA . VAL A 1 156 ? -8.357 1.315 17.446 1.00 80.00 156 VAL A CA 1
ATOM 1268 C C . VAL A 1 156 ? -9.181 0.036 17.602 1.00 80.00 156 VAL A C 1
ATOM 1270 O O . VAL A 1 156 ? -10.265 0.060 18.191 1.00 80.00 156 VAL A O 1
ATOM 1273 N N . VAL A 1 157 ? -8.696 -1.097 17.091 1.00 80.00 157 VAL A N 1
ATOM 1274 C CA . VAL A 1 157 ?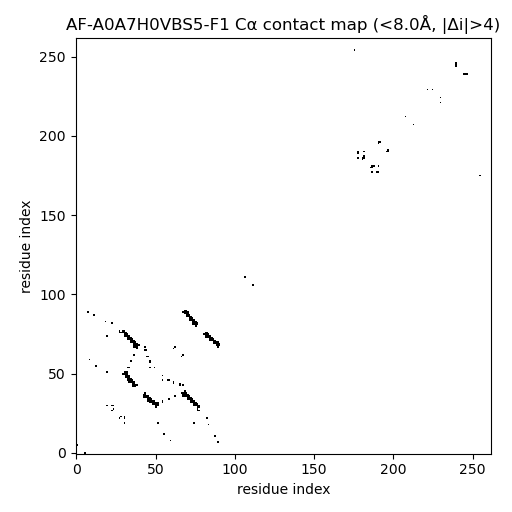 -9.366 -2.394 17.239 1.00 80.00 157 VAL A CA 1
ATOM 1275 C C . VAL A 1 157 ? -9.380 -2.832 18.699 1.00 80.00 157 VAL A C 1
ATOM 1277 O O . VAL A 1 157 ? -10.405 -3.326 19.166 1.00 80.00 157 VAL A O 1
ATOM 1280 N N . GLU A 1 158 ? -8.296 -2.645 19.446 1.00 78.38 158 GLU A N 1
ATOM 1281 C CA . GLU A 1 158 ? -8.256 -2.963 20.872 1.00 78.38 158 GLU A CA 1
ATOM 1282 C C . GLU A 1 158 ? -9.220 -2.077 21.670 1.00 78.38 158 GLU A C 1
ATOM 1284 O O . GLU A 1 158 ? -9.971 -2.579 22.512 1.00 78.38 158 GLU A O 1
ATOM 1289 N N . ALA A 1 159 ? -9.278 -0.780 21.359 1.00 72.06 159 ALA A N 1
ATOM 1290 C CA . ALA A 1 159 ? -10.256 0.134 21.936 1.00 72.06 159 ALA A CA 1
ATOM 1291 C C . ALA A 1 159 ? -11.695 -0.312 21.622 1.00 72.06 159 ALA A C 1
ATOM 1293 O O . ALA A 1 159 ? -12.524 -0.397 22.529 1.00 72.06 159 ALA A O 1
ATOM 1294 N N . LYS A 1 160 ? -11.986 -0.698 20.372 1.00 72.12 160 LYS A N 1
ATOM 1295 C CA . LYS A 1 160 ? -13.302 -1.232 19.985 1.00 72.12 160 LYS A CA 1
ATOM 1296 C C . LYS A 1 160 ? -13.644 -2.542 20.684 1.00 72.12 160 LYS A C 1
ATOM 1298 O O . LYS A 1 160 ? -14.769 -2.679 21.145 1.00 72.12 160 LYS A O 1
ATOM 1303 N N . LYS A 1 161 ? -12.698 -3.473 20.827 1.00 70.81 161 LYS A N 1
ATOM 1304 C CA . LYS A 1 161 ? -12.907 -4.721 21.581 1.00 70.81 161 LYS A CA 1
ATOM 1305 C C . LYS A 1 161 ? -13.231 -4.444 23.044 1.00 70.81 161 LYS A C 1
ATOM 1307 O O . LYS A 1 161 ? -14.080 -5.122 23.609 1.00 70.81 161 LYS A O 1
ATOM 1312 N N . LYS A 1 162 ? -12.587 -3.445 23.658 1.00 64.12 162 LYS A N 1
ATOM 1313 C CA . LYS A 1 162 ? -12.921 -3.001 25.021 1.00 64.12 1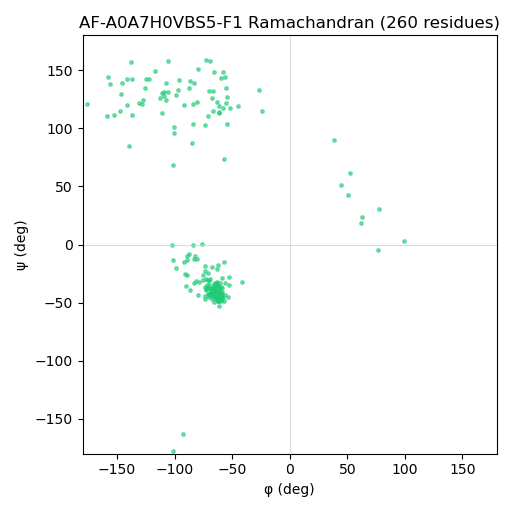62 LYS A CA 1
ATOM 1314 C C . LYS A 1 162 ? -14.350 -2.456 25.073 1.00 64.12 162 LYS A C 1
ATOM 1316 O O . LYS A 1 162 ? -15.109 -2.875 25.938 1.00 64.12 162 LYS A O 1
ATOM 1321 N N . VAL A 1 163 ? -14.740 -1.593 24.131 1.00 60.22 163 VAL A N 1
ATOM 1322 C CA . VAL A 1 163 ? -16.116 -1.070 24.033 1.00 60.22 163 VAL A CA 1
ATOM 1323 C C . VAL A 1 163 ? -17.133 -2.197 23.836 1.00 60.22 163 VAL A C 1
ATOM 1325 O O . VAL A 1 163 ? -18.134 -2.232 24.539 1.00 60.22 163 VAL A O 1
ATOM 1328 N N . GLU A 1 164 ? -16.864 -3.151 22.946 1.00 63.47 164 GLU A N 1
ATOM 1329 C CA . GLU A 1 164 ? -17.733 -4.302 22.689 1.00 63.47 164 GLU A CA 1
ATOM 1330 C C . GLU A 1 164 ? -17.821 -5.245 23.896 1.00 63.47 164 GLU A C 1
ATOM 1332 O O . GLU A 1 164 ? -18.905 -5.706 24.232 1.00 63.47 164 GLU A O 1
ATOM 1337 N N . TYR A 1 165 ? -16.714 -5.485 24.604 1.00 59.25 165 TYR A N 1
ATOM 1338 C CA . TYR A 1 165 ? -16.698 -6.256 25.849 1.00 59.25 165 TYR A CA 1
ATOM 1339 C C . TYR A 1 165 ? -17.597 -5.617 26.913 1.00 59.25 165 TYR A C 1
ATOM 1341 O O . TYR A 1 165 ? -18.426 -6.305 27.509 1.00 59.25 165 TYR A O 1
ATOM 1349 N N . TYR A 1 166 ? -17.498 -4.297 27.106 1.00 55.34 166 TYR A N 1
ATOM 1350 C CA . TYR A 1 166 ? -18.380 -3.579 28.025 1.00 55.34 166 TYR A CA 1
ATOM 1351 C C . TYR A 1 166 ? -19.829 -3.545 27.528 1.00 55.34 166 TYR A C 1
ATOM 1353 O O . TYR A 1 166 ? -20.728 -3.757 28.332 1.00 55.34 166 TYR A O 1
ATOM 1361 N N . ALA A 1 167 ? -20.076 -3.368 26.228 1.00 54.44 167 ALA A N 1
ATOM 1362 C CA . ALA A 1 167 ? -21.417 -3.394 25.645 1.00 54.44 167 ALA A CA 1
ATOM 1363 C C . ALA A 1 167 ? -22.079 -4.776 25.750 1.00 54.44 167 ALA A C 1
ATOM 1365 O O . ALA A 1 167 ? -23.273 -4.863 26.015 1.00 54.44 167 ALA A O 1
ATOM 1366 N N . ASN A 1 168 ? -21.318 -5.860 25.598 1.00 52.38 168 ASN A N 1
ATOM 1367 C CA . ASN A 1 168 ? -21.804 -7.227 25.761 1.00 52.38 168 ASN A CA 1
ATOM 1368 C C . ASN A 1 168 ? -22.111 -7.534 27.232 1.00 52.38 168 ASN A C 1
ATOM 1370 O O . ASN A 1 168 ? -23.165 -8.081 27.545 1.00 52.38 168 ASN A O 1
ATOM 1374 N N . ILE A 1 169 ? -21.237 -7.122 28.157 1.00 58.44 169 ILE A N 1
ATOM 1375 C CA . ILE A 1 169 ? -21.514 -7.225 29.597 1.00 58.44 169 ILE A CA 1
ATOM 1376 C C . ILE A 1 169 ? -22.746 -6.401 29.966 1.00 58.44 169 ILE A C 1
ATOM 1378 O O . ILE A 1 169 ? -23.597 -6.890 30.703 1.00 58.44 169 ILE A O 1
ATOM 1382 N N . LEU A 1 170 ? -22.880 -5.187 29.426 1.00 51.00 170 LEU A N 1
ATOM 1383 C CA . LEU A 1 170 ? -24.059 -4.352 29.623 1.00 51.00 170 LEU A CA 1
ATOM 1384 C C . LEU A 1 170 ? -25.303 -5.017 29.045 1.00 51.00 170 LEU A C 1
ATOM 1386 O O . LEU A 1 170 ? -26.273 -5.136 29.770 1.00 51.00 170 LEU A O 1
ATOM 1390 N N . GLY A 1 171 ? -25.283 -5.520 27.811 1.00 57.44 171 GLY A N 1
ATOM 1391 C CA . GLY A 1 171 ? -26.422 -6.208 27.198 1.00 57.44 171 GLY A CA 1
ATOM 1392 C C . GLY A 1 171 ? -26.862 -7.460 27.963 1.00 57.44 171 GLY A C 1
ATOM 1393 O O . GLY A 1 171 ? -28.054 -7.743 28.045 1.00 57.44 171 GLY A O 1
ATOM 1394 N N . LEU A 1 172 ? -25.920 -8.177 28.582 1.00 56.31 172 LEU A N 1
ATOM 1395 C CA . LEU A 1 172 ? -26.208 -9.334 29.433 1.00 56.31 172 LEU A CA 1
ATOM 1396 C C . LEU A 1 172 ? -26.690 -8.936 30.840 1.00 56.31 172 LEU A C 1
ATOM 1398 O O . LEU A 1 172 ? -27.507 -9.646 31.424 1.00 56.31 172 LEU A O 1
ATOM 1402 N N . ALA A 1 173 ? -26.225 -7.809 31.385 1.00 51.22 173 ALA A N 1
ATOM 1403 C CA . ALA A 1 173 ? -26.583 -7.334 32.723 1.00 51.22 173 ALA A CA 1
ATOM 1404 C C . ALA A 1 173 ? -27.830 -6.427 32.749 1.00 51.22 173 ALA A C 1
ATOM 1406 O O . ALA A 1 173 ? -28.525 -6.381 33.764 1.00 51.22 173 ALA A O 1
ATOM 1407 N N . PHE A 1 174 ? -28.149 -5.730 31.652 1.00 50.28 174 PHE A N 1
ATOM 1408 C CA . PHE A 1 174 ? -29.246 -4.757 31.563 1.00 50.28 174 PHE A CA 1
ATOM 1409 C C . PHE A 1 174 ? -30.621 -5.366 31.840 1.00 50.28 174 PHE A C 1
ATOM 1411 O O . PHE A 1 174 ? -31.371 -4.762 32.598 1.00 50.28 174 PHE A O 1
ATOM 1418 N N . PRO A 1 175 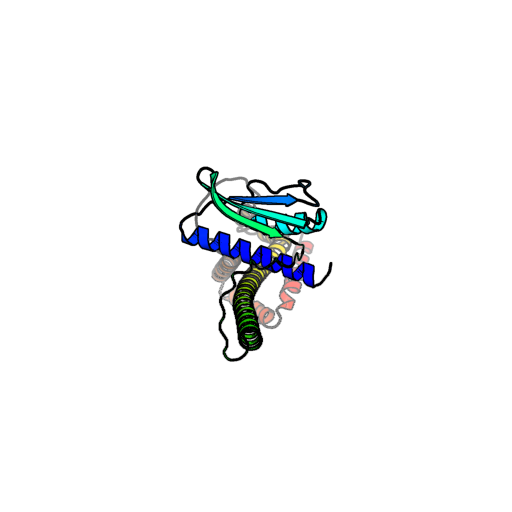? -30.979 -6.554 31.313 1.00 52.06 175 PRO A N 1
ATOM 1419 C CA . PRO A 1 175 ? -32.276 -7.161 31.608 1.00 52.06 175 PRO A CA 1
ATOM 1420 C C . PRO A 1 175 ? -32.448 -7.492 33.098 1.00 52.06 175 PRO A C 1
ATOM 1422 O O . PRO A 1 175 ? -33.538 -7.338 33.647 1.00 52.06 175 PRO A O 1
ATOM 1425 N N . GLY A 1 176 ? -31.365 -7.900 33.771 1.00 50.06 176 GLY A N 1
ATOM 1426 C CA . GLY A 1 176 ? -31.356 -8.174 35.210 1.00 50.06 176 GLY A CA 1
ATOM 1427 C C . GLY A 1 176 ? -31.411 -6.898 36.052 1.00 50.06 176 GLY A C 1
ATOM 1428 O O . GLY A 1 176 ? -32.203 -6.815 36.988 1.00 50.06 176 GLY A O 1
ATOM 1429 N N . LEU A 1 177 ? -30.630 -5.878 35.681 1.00 49.31 177 LEU A N 1
ATOM 1430 C CA . LEU A 1 177 ? -30.618 -4.572 36.347 1.00 49.31 177 LEU A CA 1
ATOM 1431 C C . LEU A 1 177 ? -31.937 -3.815 36.154 1.00 49.31 177 LEU A C 1
ATOM 1433 O O . LEU A 1 177 ? -32.465 -3.277 37.120 1.00 49.31 177 LEU A O 1
ATOM 1437 N N . ALA A 1 178 ? -32.524 -3.834 34.956 1.00 50.00 178 ALA A N 1
ATOM 1438 C CA . ALA A 1 178 ? -33.825 -3.227 34.678 1.00 50.00 178 ALA A CA 1
ATOM 1439 C C . ALA A 1 178 ? -34.946 -3.882 35.497 1.00 50.00 178 ALA A C 1
ATOM 1441 O O . ALA A 1 178 ? -35.794 -3.176 36.031 1.00 50.00 178 ALA A O 1
ATOM 1442 N N . LYS A 1 179 ? -34.919 -5.211 35.673 1.00 51.72 179 LYS A N 1
ATOM 1443 C CA . LYS A 1 179 ? -35.891 -5.948 36.501 1.00 51.72 179 LYS A CA 1
ATOM 1444 C C . LYS A 1 179 ? -35.711 -5.700 38.006 1.00 51.72 179 LYS A C 1
ATOM 1446 O O . LYS A 1 179 ? -36.682 -5.743 38.754 1.00 51.72 179 LYS A O 1
ATOM 1451 N N . MET A 1 180 ? -34.483 -5.437 38.459 1.00 52.31 180 MET A N 1
ATOM 1452 C CA . MET A 1 180 ? -34.194 -5.125 39.866 1.00 52.31 180 MET A CA 1
ATOM 1453 C C . MET A 1 180 ? -34.470 -3.652 40.208 1.00 52.31 180 MET A C 1
ATOM 1455 O O . MET A 1 180 ? -34.878 -3.345 41.325 1.00 52.31 180 MET A O 1
ATOM 1459 N N . LEU A 1 181 ? -34.283 -2.746 39.243 1.00 45.84 181 LEU A N 1
ATOM 1460 C CA . LEU A 1 181 ? -34.495 -1.304 39.394 1.00 45.84 181 LEU A CA 1
ATOM 1461 C C . LEU A 1 181 ? -35.911 -0.855 38.999 1.00 45.84 181 LEU A C 1
ATOM 1463 O O . LEU A 1 181 ? -36.332 0.213 39.422 1.00 45.84 181 LEU A O 1
ATOM 1467 N N . SER A 1 182 ? -36.706 -1.666 38.290 1.00 50.62 182 SER A N 1
ATOM 1468 C CA . SER A 1 182 ? -38.138 -1.394 38.053 1.00 50.62 182 SER A CA 1
ATOM 1469 C C . SER A 1 182 ? -38.979 -1.355 39.335 1.00 50.62 182 SER A C 1
ATOM 1471 O O . SER A 1 182 ? -40.098 -0.855 39.318 1.00 50.62 182 SER A O 1
ATOM 1473 N N . ALA A 1 183 ? -38.460 -1.898 40.442 1.00 49.19 183 ALA A N 1
ATOM 1474 C CA . ALA A 1 183 ? -39.095 -1.857 41.759 1.00 49.19 183 ALA A CA 1
ATOM 1475 C C . ALA A 1 183 ? -38.715 -0.610 42.583 1.00 49.19 183 ALA A C 1
ATOM 1477 O O . ALA A 1 183 ? -39.316 -0.361 43.628 1.00 49.19 183 ALA A O 1
ATOM 1478 N N . THR A 1 184 ? -37.731 0.177 42.137 1.00 51.53 184 THR A N 1
ATOM 1479 C CA . THR A 1 184 ? -37.337 1.439 42.772 1.00 51.53 184 THR A CA 1
ATOM 1480 C C . THR A 1 184 ? -37.827 2.634 41.942 1.00 51.53 184 THR A C 1
ATOM 1482 O O . THR A 1 184 ? -38.062 2.504 40.741 1.00 51.53 184 THR A O 1
ATOM 1485 N N . PRO A 1 185 ? -37.972 3.834 42.535 1.00 48.97 185 PRO A N 1
ATOM 1486 C CA . PRO A 1 185 ? -38.404 5.040 41.814 1.00 48.97 185 PRO A CA 1
ATOM 1487 C C . PRO A 1 185 ? -37.518 5.429 40.610 1.00 48.97 185 PRO A C 1
ATOM 1489 O O . PRO A 1 185 ? -37.941 6.224 39.775 1.00 48.97 185 PRO A O 1
ATOM 1492 N N . LEU A 1 186 ? -36.308 4.858 40.507 1.00 49.09 186 LEU A N 1
ATOM 1493 C CA . LEU A 1 186 ? -35.368 5.008 39.387 1.00 49.09 186 LEU A CA 1
ATOM 1494 C C . LEU A 1 186 ? -35.685 4.115 38.169 1.00 49.09 186 LEU A C 1
ATOM 1496 O O . LEU A 1 186 ? -35.120 4.315 37.097 1.00 49.09 186 LEU A O 1
ATOM 1500 N N . GLY A 1 187 ? -36.572 3.126 38.294 1.00 50.84 187 GLY A N 1
ATOM 1501 C CA . GLY A 1 187 ? -36.914 2.211 37.201 1.00 50.84 187 GLY A CA 1
ATOM 1502 C C . GLY A 1 187 ? -37.558 2.895 35.997 1.00 50.84 187 GLY A C 1
ATOM 1503 O O . GLY A 1 187 ? -37.300 2.521 34.852 1.00 50.84 187 GLY A O 1
ATOM 1504 N N . ASN A 1 188 ? -38.338 3.949 36.247 1.00 53.53 188 ASN A N 1
ATOM 1505 C CA . ASN A 1 188 ? -39.021 4.699 35.194 1.00 53.53 188 ASN A CA 1
ATOM 1506 C C . ASN A 1 188 ? -38.048 5.503 34.311 1.00 53.53 188 ASN A C 1
ATOM 1508 O O . ASN A 1 188 ? -38.319 5.682 33.128 1.00 53.53 188 ASN A O 1
ATOM 1512 N N . THR A 1 189 ? -36.906 5.960 34.840 1.00 55.47 189 THR A N 1
ATOM 1513 C CA . THR A 1 189 ? -35.919 6.737 34.066 1.00 55.47 189 THR A CA 1
ATOM 1514 C C . THR A 1 189 ? -34.978 5.839 33.258 1.00 55.47 189 THR A C 1
ATOM 1516 O O . THR A 1 189 ? -34.606 6.178 32.137 1.00 55.47 189 THR A O 1
ATOM 1519 N N . LEU A 1 190 ? -34.652 4.650 33.770 1.00 51.22 190 LEU A N 1
ATOM 1520 C CA . LEU A 1 190 ? -33.845 3.654 33.054 1.00 51.22 190 LEU A CA 1
ATOM 1521 C C . LEU A 1 190 ? -34.626 2.920 31.953 1.00 51.22 190 LEU A C 1
ATOM 1523 O O . LEU A 1 190 ? -34.036 2.581 30.929 1.00 51.22 190 LEU A O 1
ATOM 1527 N N . GLY A 1 191 ? -35.941 2.728 32.108 1.00 53.34 191 GLY A N 1
ATOM 1528 C CA . GLY A 1 191 ? -36.809 2.213 31.039 1.00 53.34 191 GLY A CA 1
ATOM 1529 C C . GLY A 1 191 ? -36.858 3.133 29.811 1.00 53.34 191 GLY A C 1
ATOM 1530 O O . GLY A 1 191 ? -36.855 2.651 28.677 1.00 53.34 191 GLY A O 1
ATOM 1531 N N . ALA A 1 192 ? -36.803 4.450 30.035 1.00 53.66 192 ALA A N 1
ATOM 1532 C CA . ALA A 1 192 ? -36.697 5.447 28.973 1.00 53.66 192 ALA A CA 1
ATOM 1533 C C . ALA A 1 192 ? -35.331 5.396 28.258 1.00 53.66 192 ALA A C 1
ATOM 1535 O O . ALA A 1 192 ? -35.273 5.492 27.035 1.00 53.66 192 ALA A O 1
ATOM 1536 N N . LEU A 1 193 ? -34.233 5.153 28.988 1.00 52.44 193 LEU A N 1
ATOM 1537 C CA . LEU A 1 193 ? -32.892 4.993 28.403 1.00 52.44 193 LEU A CA 1
ATOM 1538 C C . LEU A 1 193 ? -32.700 3.649 27.665 1.00 52.44 193 LEU A C 1
ATOM 1540 O O . LEU A 1 193 ? -31.846 3.544 26.788 1.00 52.44 193 LEU A O 1
ATOM 1544 N N . ALA A 1 194 ? -33.499 2.632 28.008 1.00 55.06 194 ALA A N 1
ATOM 1545 C CA . ALA A 1 194 ? -33.518 1.309 27.376 1.00 55.06 194 ALA A CA 1
ATOM 1546 C C . ALA A 1 194 ? -34.380 1.235 26.097 1.00 55.06 194 ALA A C 1
ATOM 1548 O O . ALA A 1 194 ? -34.459 0.172 25.481 1.00 55.06 194 ALA A O 1
ATOM 1549 N N . GLY A 1 195 ? -35.023 2.339 25.695 1.00 44.88 195 GLY A N 1
ATOM 1550 C CA . GLY A 1 195 ? -35.775 2.432 24.439 1.00 44.88 195 GLY A CA 1
ATOM 1551 C C . GLY A 1 195 ? -37.161 1.779 24.456 1.00 44.88 195 GLY A C 1
ATOM 1552 O O . GLY A 1 195 ? -37.604 1.293 23.419 1.00 44.88 195 GLY A O 1
ATOM 1553 N N . ILE A 1 196 ? -37.847 1.742 25.606 1.00 48.25 196 ILE A N 1
ATOM 1554 C CA . ILE A 1 196 ? -39.210 1.178 25.703 1.00 48.25 196 ILE A CA 1
ATOM 1555 C C . ILE A 1 196 ? -40.318 2.211 25.403 1.00 48.25 196 ILE A C 1
ATOM 1557 O O . ILE A 1 196 ? -41.463 1.821 25.196 1.00 48.25 196 ILE A O 1
ATOM 1561 N N . GLU A 1 197 ? -40.004 3.499 25.247 1.00 36.59 197 GLU A N 1
ATOM 1562 C CA . GLU A 1 197 ? -40.960 4.478 24.713 1.00 36.59 197 GLU A CA 1
ATOM 1563 C C . GLU A 1 197 ? -40.363 5.282 23.554 1.00 36.59 197 GLU A C 1
ATOM 1565 O O . GLU A 1 197 ? -39.356 5.977 23.694 1.00 36.59 197 GLU A O 1
ATOM 1570 N N . ASP A 1 198 ? -41.030 5.183 22.401 1.00 43.12 198 ASP A N 1
ATOM 1571 C CA . ASP A 1 198 ? -40.918 6.120 21.288 1.00 43.12 198 ASP A CA 1
ATOM 1572 C C . ASP A 1 198 ? -41.207 7.532 21.805 1.00 43.12 198 ASP A C 1
ATOM 1574 O O . ASP A 1 198 ? -42.365 7.896 21.995 1.00 43.12 198 ASP A O 1
ATOM 1578 N N . THR A 1 199 ? -40.184 8.361 22.000 1.00 32.81 199 THR A N 1
ATOM 1579 C CA . THR A 1 199 ? -40.322 9.815 21.856 1.00 32.81 199 THR A CA 1
ATOM 1580 C C . THR A 1 199 ? -38.982 10.428 21.472 1.00 32.81 199 THR A C 1
ATOM 1582 O O . THR A 1 199 ? -38.023 10.494 22.235 1.00 32.81 199 THR A O 1
ATOM 1585 N N . SER A 1 200 ? -38.966 10.910 20.237 1.00 43.47 200 SER A N 1
ATOM 1586 C CA . SER A 1 200 ? -38.045 11.887 19.683 1.00 43.47 200 SER A CA 1
ATOM 1587 C C . SER A 1 200 ? -37.820 13.083 20.613 1.00 43.47 200 SER A C 1
ATOM 1589 O O . SER A 1 200 ? -38.747 13.862 20.812 1.00 43.47 200 SER A O 1
ATOM 1591 N N . THR A 1 201 ? -36.579 13.301 21.046 1.00 35.16 201 THR A N 1
ATOM 1592 C CA . THR A 1 201 ? -36.030 14.646 21.289 1.00 35.16 201 THR A CA 1
ATOM 1593 C C . THR A 1 201 ? -34.511 14.579 21.261 1.00 35.16 201 THR A C 1
ATOM 1595 O O . THR A 1 201 ? -33.875 13.988 22.128 1.00 35.16 201 THR A O 1
ATOM 1598 N N . SER A 1 202 ? -33.951 15.175 20.217 1.00 43.94 202 SER A N 1
ATOM 1599 C CA . SER A 1 202 ? -32.538 15.479 20.053 1.00 43.94 202 SER A CA 1
ATOM 1600 C C . SER A 1 202 ? -32.109 16.534 21.072 1.00 43.94 202 SER A C 1
ATOM 1602 O O . SER A 1 202 ? -32.734 17.594 21.114 1.00 43.94 202 SER A O 1
ATOM 1604 N N . THR A 1 203 ? -30.998 16.312 21.776 1.00 32.50 203 THR A N 1
ATOM 1605 C CA . THR A 1 203 ? -30.196 17.418 22.311 1.00 32.50 203 THR A CA 1
ATOM 1606 C C . THR A 1 203 ? -28.721 17.043 22.312 1.00 32.50 203 THR A C 1
ATOM 1608 O O . THR A 1 203 ? -28.330 15.971 22.764 1.00 32.50 203 THR A O 1
ATOM 1611 N N . GLU A 1 204 ? -27.931 17.944 21.744 1.00 41.03 204 GLU A N 1
ATOM 1612 C CA . GLU A 1 204 ? -26.477 17.965 21.742 1.00 41.03 204 GLU A CA 1
ATOM 1613 C C . GLU A 1 204 ? -25.952 18.063 23.178 1.00 41.03 204 GLU A C 1
ATOM 1615 O O . GLU A 1 204 ? -26.211 19.051 23.852 1.00 41.03 204 GLU A O 1
ATOM 1620 N N . GLU A 1 205 ? -25.181 17.077 23.627 1.00 37.00 205 GLU A N 1
ATOM 1621 C CA . GLU A 1 205 ? -24.210 17.226 24.708 1.00 37.00 205 GLU A CA 1
ATOM 1622 C C . GLU A 1 205 ? -23.153 16.128 24.539 1.00 37.00 205 GLU A C 1
ATOM 1624 O O . GLU A 1 205 ? -23.467 15.010 24.134 1.00 37.00 205 GLU A O 1
ATOM 1629 N N . SER A 1 206 ? -21.891 16.514 24.744 1.00 39.50 206 SER A N 1
ATOM 1630 C CA . SER A 1 206 ? -20.663 15.715 24.643 1.00 39.50 206 SER A CA 1
ATOM 1631 C C . SER A 1 206 ? -20.882 14.221 24.895 1.00 39.50 206 SER A C 1
ATOM 1633 O O . SER A 1 206 ? -21.515 13.872 25.887 1.00 39.50 206 SER A O 1
ATOM 1635 N N . GLU A 1 207 ? -20.334 13.362 24.021 1.00 43.94 207 GLU A N 1
ATOM 1636 C CA . GLU A 1 207 ? -20.283 11.900 24.180 1.00 43.94 207 GLU A CA 1
ATOM 1637 C C . GLU A 1 207 ? -19.575 11.518 25.497 1.00 43.94 207 GLU A C 1
ATOM 1639 O O . GLU A 1 207 ? -18.431 11.066 25.502 1.00 43.94 207 GLU A O 1
ATOM 1644 N N . LYS A 1 208 ? -20.247 11.713 26.637 1.00 53.09 208 LYS A N 1
ATOM 1645 C CA . LYS A 1 208 ? -19.872 11.127 27.914 1.00 53.09 208 LYS A CA 1
ATOM 1646 C C . LYS A 1 208 ? -19.881 9.633 27.673 1.00 53.09 208 LYS A C 1
ATOM 1648 O O . LYS A 1 208 ? -20.897 9.041 27.295 1.00 53.09 208 LYS A O 1
ATOM 1653 N N . THR A 1 209 ? -18.721 9.023 27.829 1.00 64.19 209 THR A N 1
ATOM 1654 C CA . THR A 1 209 ? -18.597 7.584 27.665 1.00 64.19 209 THR A CA 1
ATOM 1655 C C . THR A 1 209 ? -19.519 6.915 28.683 1.00 64.19 209 THR A C 1
ATOM 1657 O O . THR A 1 209 ? -19.658 7.382 29.810 1.00 64.19 209 THR A O 1
ATOM 1660 N N . GLN A 1 210 ? -20.151 5.797 28.327 1.00 57.50 210 GLN A N 1
ATOM 1661 C CA . GLN A 1 210 ? -21.077 5.091 29.231 1.00 57.50 210 GLN A CA 1
ATOM 1662 C C . GLN A 1 210 ? -20.448 4.782 30.604 1.00 57.50 210 GLN A C 1
ATOM 1664 O O . GLN A 1 210 ? -21.140 4.734 31.618 1.00 57.50 210 GLN A O 1
ATOM 1669 N N . ARG A 1 211 ? -19.117 4.628 30.653 1.00 65.81 211 ARG A N 1
ATOM 1670 C CA . ARG A 1 211 ? -18.336 4.515 31.889 1.00 65.81 211 ARG A CA 1
ATOM 1671 C C . ARG A 1 211 ? -18.478 5.745 32.787 1.00 65.81 211 ARG A C 1
ATOM 1673 O O . ARG A 1 211 ? -18.646 5.580 33.990 1.00 65.81 211 ARG A O 1
ATOM 1680 N N . GLU A 1 212 ? -18.386 6.946 32.229 1.00 71.81 212 GLU A N 1
ATOM 1681 C CA . GLU A 1 212 ? -18.534 8.201 32.973 1.00 71.81 212 GLU A CA 1
ATOM 1682 C C . GLU A 1 212 ? -19.947 8.333 33.527 1.00 71.81 212 GLU A C 1
ATOM 1684 O O . GLU A 1 212 ? -20.099 8.648 34.702 1.00 71.81 212 GLU A O 1
ATOM 1689 N N . THR A 1 213 ? -20.963 7.963 32.744 1.00 73.12 213 THR A N 1
ATOM 1690 C CA . THR A 1 213 ? -22.353 7.921 33.215 1.00 73.12 213 THR A CA 1
ATOM 1691 C C . THR A 1 213 ? -22.525 6.927 34.367 1.00 73.12 213 THR A C 1
ATOM 1693 O O . THR A 1 213 ? -23.094 7.277 35.392 1.00 73.12 213 THR A O 1
ATOM 1696 N N . ILE A 1 214 ? -21.979 5.708 34.271 1.00 70.62 214 ILE A N 1
ATOM 1697 C CA . ILE A 1 214 ? -22.054 4.720 35.364 1.00 70.62 214 ILE A CA 1
ATOM 1698 C C . ILE A 1 214 ? -21.373 5.245 36.635 1.00 70.62 214 ILE A C 1
ATOM 1700 O O . ILE A 1 214 ? -21.912 5.091 37.728 1.00 70.62 214 ILE A O 1
ATOM 1704 N N . ILE A 1 215 ? -20.200 5.871 36.507 1.00 77.44 215 ILE A N 1
ATOM 1705 C CA . ILE A 1 215 ? -19.485 6.461 37.647 1.00 77.44 215 ILE A CA 1
ATOM 1706 C C . ILE A 1 215 ? -20.307 7.594 38.272 1.00 77.44 215 ILE A C 1
ATOM 1708 O O . ILE A 1 215 ? -20.372 7.686 39.497 1.00 77.44 215 ILE A O 1
ATOM 1712 N N . GLU A 1 216 ? -20.952 8.424 37.453 1.00 75.50 216 GLU A N 1
ATOM 1713 C CA . GLU A 1 216 ? -21.828 9.511 37.895 1.00 75.50 216 GLU A CA 1
ATOM 1714 C C . GLU A 1 216 ? -23.031 8.959 38.679 1.00 75.50 216 GLU A C 1
ATOM 1716 O O . GLU A 1 216 ? -23.236 9.361 39.822 1.00 75.50 216 GLU A O 1
ATOM 1721 N N . LEU A 1 217 ? -23.722 7.936 38.156 1.00 71.81 217 LEU A N 1
ATOM 1722 C CA . LEU A 1 217 ? -24.842 7.285 38.852 1.00 71.81 217 LEU A CA 1
ATOM 1723 C C . LEU A 1 217 ? -24.426 6.602 40.165 1.00 71.81 217 LEU A C 1
ATOM 1725 O O . LEU A 1 217 ? -25.145 6.687 41.159 1.00 71.81 217 LEU A O 1
ATOM 1729 N N . VAL A 1 218 ? -23.279 5.914 40.198 1.00 78.31 218 VAL A N 1
ATOM 1730 C CA . VAL A 1 218 ? -22.778 5.284 41.435 1.00 78.31 218 VAL A CA 1
ATOM 1731 C C . VAL A 1 218 ? -22.416 6.348 42.467 1.00 78.31 218 VAL A C 1
ATOM 1733 O O . VAL A 1 218 ? -22.689 6.169 43.652 1.00 78.31 218 VAL A O 1
ATOM 1736 N N . SER A 1 219 ? -21.836 7.464 42.023 1.00 78.94 219 SER A N 1
ATOM 1737 C CA . SER A 1 219 ? -21.480 8.581 42.899 1.00 78.94 219 SER A CA 1
ATOM 1738 C C . SER A 1 219 ? -22.722 9.257 43.478 1.00 78.94 219 SER A C 1
ATOM 1740 O O . SER A 1 219 ? -22.757 9.535 44.674 1.00 78.94 219 SER A O 1
ATOM 1742 N N . GLU A 1 220 ? -23.753 9.476 42.663 1.00 78.44 220 GLU A N 1
ATOM 1743 C CA . GLU A 1 220 ? -25.034 10.037 43.101 1.00 78.44 220 GLU A CA 1
ATOM 1744 C C . GLU A 1 220 ? -25.749 9.100 44.084 1.00 78.44 220 GLU A C 1
ATOM 1746 O O . GLU A 1 220 ? -26.211 9.535 45.140 1.00 78.44 220 GLU A O 1
ATOM 1751 N N . PHE A 1 221 ? -25.743 7.790 43.813 1.00 76.06 221 PHE A N 1
ATOM 1752 C CA . PHE A 1 221 ? -26.261 6.792 44.745 1.00 76.06 221 PHE A CA 1
ATOM 1753 C C . PHE A 1 221 ? -25.517 6.829 46.085 1.00 76.06 221 PHE A C 1
ATOM 1755 O O . PHE A 1 221 ? -26.158 6.910 47.130 1.00 76.06 221 PHE A O 1
ATOM 1762 N N . MET A 1 222 ? -24.180 6.843 46.073 1.00 74.94 222 MET A N 1
ATOM 1763 C CA . MET A 1 222 ? -23.376 6.940 47.297 1.00 74.94 222 MET A CA 1
ATOM 1764 C C . MET A 1 222 ? -23.675 8.203 48.109 1.00 74.94 222 MET A C 1
ATOM 1766 O O . MET A 1 222 ? -23.699 8.134 49.333 1.00 74.94 222 MET A O 1
ATOM 1770 N N . GLN A 1 223 ? -23.922 9.336 47.447 1.00 78.31 223 GLN A N 1
ATOM 1771 C CA . GLN A 1 223 ? -24.285 10.595 48.107 1.00 78.31 223 GLN A CA 1
ATOM 1772 C C . GLN A 1 223 ? -25.696 10.575 48.711 1.00 78.31 223 GLN A C 1
ATOM 1774 O O . GLN A 1 223 ? -25.971 11.334 49.636 1.00 78.31 223 GLN A O 1
ATOM 1779 N N . SER A 1 224 ? -26.587 9.725 48.197 1.00 79.69 224 SER A N 1
ATOM 1780 C CA . SER A 1 224 ? -27.959 9.582 48.697 1.00 79.69 224 SER A CA 1
ATOM 1781 C C . SER A 1 224 ? -28.095 8.654 49.913 1.00 79.69 224 SER A C 1
ATOM 1783 O O . SER A 1 224 ? -29.157 8.621 50.537 1.00 79.69 224 SER A O 1
ATOM 1785 N N . LEU A 1 225 ? -27.049 7.889 50.244 1.00 76.19 225 LEU A N 1
ATOM 1786 C CA . LEU A 1 225 ? -27.046 6.963 51.377 1.00 76.19 225 LEU A CA 1
ATOM 1787 C C . LEU A 1 225 ? -26.800 7.690 52.700 1.00 76.19 225 LEU A C 1
ATOM 1789 O O . LEU A 1 225 ? -26.109 8.705 52.753 1.00 76.19 225 LEU A O 1
ATOM 1793 N N . ASP A 1 226 ? -27.338 7.135 53.786 1.00 73.19 226 ASP A N 1
ATOM 1794 C CA . ASP A 1 226 ? -26.992 7.590 55.130 1.00 73.19 226 ASP A CA 1
ATOM 1795 C C . ASP A 1 226 ? -25.571 7.135 55.527 1.00 73.19 226 ASP A C 1
ATOM 1797 O O . ASP A 1 226 ? -25.015 6.179 54.978 1.00 73.19 226 ASP A O 1
ATOM 1801 N N . ASP A 1 227 ? -24.964 7.821 56.501 1.00 69.25 227 ASP A N 1
ATOM 1802 C CA . ASP A 1 227 ? -23.574 7.564 56.914 1.00 69.25 227 ASP A CA 1
ATOM 1803 C C . ASP A 1 227 ? -23.348 6.113 57.390 1.00 69.25 227 ASP A C 1
ATOM 1805 O O . ASP A 1 227 ? -22.252 5.559 57.256 1.00 69.25 227 ASP A O 1
ATOM 1809 N N . ALA A 1 228 ? -24.389 5.473 57.934 1.00 63.78 228 ALA A N 1
ATOM 1810 C CA . ALA A 1 228 ? -24.331 4.102 58.428 1.00 63.78 228 ALA A CA 1
ATOM 1811 C C . ALA A 1 228 ? -24.283 3.075 57.282 1.00 63.78 228 ALA A C 1
ATOM 1813 O O . ALA A 1 228 ? -23.446 2.166 57.304 1.00 63.78 228 ALA A O 1
ATOM 1814 N N . LEU A 1 229 ? -25.141 3.222 56.270 1.00 68.81 229 LEU A N 1
ATOM 1815 C CA . LEU A 1 229 ? -25.166 2.368 55.083 1.00 68.81 229 LEU A CA 1
ATOM 1816 C C . LEU A 1 229 ? -23.963 2.637 54.182 1.00 68.81 229 LEU A C 1
ATOM 1818 O O . LEU A 1 229 ? -23.408 1.692 53.624 1.00 68.81 229 LEU A O 1
ATOM 1822 N N . LEU A 1 230 ? -23.498 3.885 54.094 1.00 68.19 230 LEU A N 1
ATOM 1823 C CA . LEU A 1 230 ? -22.284 4.230 53.358 1.00 68.19 230 LEU A CA 1
ATOM 1824 C C . LEU A 1 230 ? -21.048 3.545 53.964 1.00 68.19 230 LEU A C 1
ATOM 1826 O O . LEU A 1 230 ? -20.217 3.004 53.232 1.00 68.19 230 LEU A O 1
ATOM 1830 N N . GLY A 1 231 ? -20.957 3.488 55.297 1.00 55.16 231 GLY A N 1
ATOM 1831 C CA . GLY A 1 231 ? -19.899 2.759 56.001 1.00 55.16 231 GLY A CA 1
ATOM 1832 C C . GLY A 1 231 ? -19.928 1.247 55.749 1.00 55.16 231 GLY A C 1
ATOM 1833 O O . GLY A 1 231 ? -18.881 0.632 55.546 1.00 55.16 231 GLY A O 1
ATOM 1834 N N . GLN A 1 232 ? -21.114 0.636 55.703 1.00 69.00 232 GLN A N 1
ATOM 1835 C CA . GLN A 1 232 ? -21.263 -0.786 55.362 1.00 69.00 232 GLN A CA 1
ATOM 1836 C C . GLN A 1 232 ? -20.916 -1.061 53.896 1.00 69.00 232 GLN A C 1
ATOM 1838 O O . GLN A 1 232 ? -20.208 -2.022 53.594 1.00 69.00 232 GLN A O 1
ATOM 1843 N N . LEU A 1 233 ? -21.352 -0.187 52.989 1.00 73.56 233 LEU A N 1
ATOM 1844 C CA . LEU A 1 233 ? -21.032 -0.264 51.570 1.00 73.56 233 LEU A CA 1
ATOM 1845 C C . LEU A 1 233 ? -19.518 -0.150 51.334 1.00 73.56 233 LEU A C 1
ATOM 1847 O O . LEU A 1 233 ? -18.961 -0.889 50.526 1.00 73.56 233 LEU A O 1
ATOM 1851 N N . TYR A 1 234 ? -18.830 0.715 52.081 1.00 71.62 234 TYR A N 1
ATOM 1852 C CA . TYR A 1 234 ? -17.373 0.832 52.039 1.00 71.62 234 TYR A CA 1
ATOM 1853 C C . TYR A 1 234 ? -16.660 -0.473 52.431 1.00 71.62 234 TYR A C 1
ATOM 1855 O O . TYR A 1 234 ? -15.701 -0.865 51.767 1.00 71.62 234 TYR A O 1
ATOM 1863 N N . LEU A 1 235 ? -17.145 -1.191 53.451 1.00 70.44 235 LEU A N 1
ATOM 1864 C CA . LEU A 1 235 ? -16.586 -2.495 53.833 1.00 70.44 235 LEU A CA 1
ATOM 1865 C C . LEU A 1 235 ? -16.760 -3.538 52.726 1.00 70.44 235 LEU A C 1
ATOM 1867 O O . LEU A 1 235 ? -15.809 -4.251 52.408 1.00 70.44 235 LEU A O 1
ATOM 1871 N N . VAL A 1 236 ? -17.932 -3.568 52.089 1.00 75.25 236 VAL A N 1
ATOM 1872 C CA . VAL A 1 236 ? -18.180 -4.425 50.920 1.00 75.25 236 VAL A CA 1
ATOM 1873 C C . VAL A 1 236 ? -17.229 -4.060 49.777 1.00 75.25 236 VAL A C 1
ATOM 1875 O O . VAL A 1 236 ? -16.639 -4.948 49.166 1.00 75.25 236 VAL A O 1
ATOM 1878 N N . PHE A 1 237 ? -16.999 -2.769 49.516 1.00 77.25 237 PHE A N 1
ATOM 1879 C CA . PHE A 1 237 ? -16.027 -2.335 48.509 1.00 77.25 237 PHE A CA 1
ATOM 1880 C C . PHE A 1 237 ? -14.593 -2.741 48.840 1.00 77.25 237 PHE A C 1
ATOM 1882 O O . PHE A 1 237 ? -13.867 -3.114 47.923 1.00 77.25 237 PHE A O 1
ATOM 1889 N N . ILE A 1 238 ? -14.176 -2.720 50.109 1.00 73.31 238 ILE A N 1
ATOM 1890 C CA . ILE A 1 238 ? -12.860 -3.235 50.519 1.00 73.31 238 ILE A CA 1
ATOM 1891 C C . ILE A 1 238 ? -12.763 -4.736 50.234 1.00 73.31 238 ILE A C 1
ATOM 1893 O O . ILE A 1 238 ? -11.760 -5.203 49.694 1.00 73.31 238 ILE A O 1
ATOM 1897 N N . GLU A 1 239 ? -13.793 -5.501 50.579 1.00 69.94 239 GLU A N 1
ATOM 1898 C CA . GLU A 1 239 ? -13.803 -6.951 50.384 1.00 69.94 239 GLU A CA 1
ATOM 1899 C C . GLU A 1 239 ? -13.771 -7.329 48.895 1.00 69.94 239 GLU A C 1
ATOM 1901 O O . GLU A 1 239 ? -12.996 -8.196 48.482 1.00 69.94 239 GLU A O 1
ATOM 1906 N N . LEU A 1 240 ? -14.532 -6.603 48.074 1.00 73.88 240 LEU A N 1
ATOM 1907 C CA . LEU A 1 240 ? -14.540 -6.730 46.617 1.00 73.88 240 LEU A CA 1
ATOM 1908 C C . LEU A 1 240 ? -13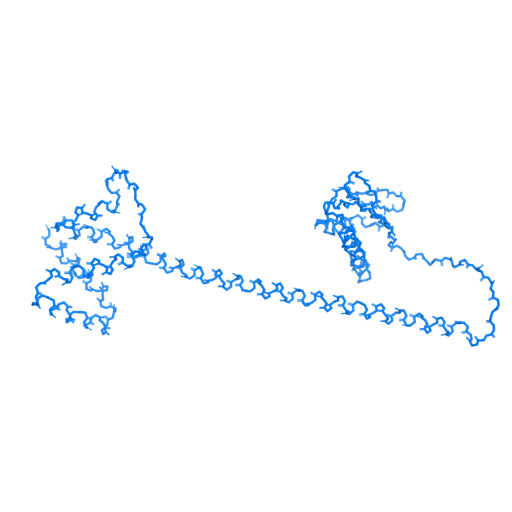.246 -6.215 45.968 1.00 73.88 240 LEU A C 1
ATOM 1910 O O . LEU A 1 240 ? -12.787 -6.792 44.987 1.00 73.88 240 LEU A O 1
ATOM 1914 N N . SER A 1 241 ? -12.632 -5.167 46.521 1.00 70.69 241 SER A N 1
ATOM 1915 C CA . SER A 1 241 ? -11.315 -4.655 46.115 1.00 70.69 241 SER A CA 1
ATOM 1916 C C . SER A 1 241 ? -10.234 -5.712 46.322 1.00 70.69 241 SER A C 1
ATOM 1918 O O . SER A 1 241 ? -9.384 -5.919 45.458 1.00 70.69 241 SER A O 1
ATOM 1920 N N . ASN A 1 242 ? -10.278 -6.400 47.463 1.00 75.38 242 ASN A N 1
ATOM 1921 C CA . ASN A 1 242 ? -9.328 -7.457 47.786 1.00 75.38 242 ASN A CA 1
ATOM 1922 C C . ASN A 1 242 ? -9.534 -8.704 46.913 1.00 75.38 242 ASN A C 1
ATOM 1924 O O . ASN A 1 242 ? -8.560 -9.388 46.611 1.00 75.38 242 ASN A O 1
ATOM 1928 N N . ASN A 1 243 ? -10.772 -8.992 46.489 1.00 77.38 243 ASN A N 1
ATOM 1929 C CA . ASN A 1 243 ? -11.100 -10.136 45.633 1.00 77.38 243 ASN A CA 1
ATOM 1930 C C . ASN A 1 243 ? -12.153 -9.784 44.558 1.00 77.38 243 ASN A C 1
ATOM 1932 O O . ASN A 1 243 ? -13.340 -10.085 44.722 1.00 77.38 243 ASN A O 1
ATOM 1936 N N . PRO A 1 244 ? -11.733 -9.235 43.402 1.00 74.88 244 PRO A N 1
ATOM 1937 C CA . PRO A 1 244 ? -12.650 -8.787 42.345 1.00 74.88 244 PRO A CA 1
ATOM 1938 C C . PRO A 1 244 ? -13.488 -9.907 41.707 1.00 74.88 244 PRO A C 1
ATOM 1940 O O . PRO A 1 244 ? -14.541 -9.654 41.126 1.00 74.88 244 PRO A O 1
ATOM 1943 N N . SER A 1 245 ? -13.050 -11.163 41.821 1.00 76.12 245 SER A N 1
ATOM 1944 C CA . SER A 1 245 ? -13.778 -12.342 41.334 1.00 76.12 245 SER A CA 1
ATOM 1945 C C . SER A 1 245 ? -15.080 -12.614 42.096 1.00 76.12 245 SER A C 1
ATOM 1947 O O . SER A 1 245 ? -15.965 -13.289 41.568 1.00 76.12 245 SER A O 1
ATOM 1949 N N . LEU A 1 246 ? -15.235 -12.063 43.306 1.00 75.56 246 LEU A N 1
ATOM 1950 C CA . LEU A 1 246 ? -16.446 -12.203 44.116 1.00 75.56 246 LEU A CA 1
ATOM 1951 C C . LEU A 1 246 ? -17.617 -11.366 43.591 1.00 75.56 246 LEU A C 1
ATOM 1953 O O . LEU A 1 246 ? -18.760 -11.685 43.909 1.00 75.56 246 LEU A O 1
ATOM 1957 N N . ILE A 1 247 ? -17.364 -10.353 42.751 1.00 74.31 247 ILE A N 1
ATOM 1958 C CA . ILE A 1 247 ? -18.405 -9.470 42.197 1.00 74.31 247 ILE A CA 1
ATOM 1959 C C . ILE A 1 247 ? -19.458 -10.287 41.435 1.00 74.31 247 ILE A C 1
ATOM 1961 O O . ILE A 1 247 ? -20.657 -10.115 41.651 1.00 74.31 247 ILE A O 1
ATOM 1965 N N . GLY A 1 248 ? -19.020 -11.230 40.593 1.00 68.44 248 GLY A N 1
ATOM 1966 C CA . GLY A 1 248 ? -19.930 -12.099 39.840 1.00 68.44 248 GLY A CA 1
ATOM 1967 C C . GLY A 1 248 ? -20.730 -13.051 40.736 1.00 68.44 248 GLY A C 1
ATOM 1968 O O . GLY A 1 248 ? -21.913 -13.279 40.491 1.00 68.44 248 GLY A O 1
ATOM 1969 N N . GLY A 1 249 ? -20.109 -13.565 41.802 1.00 71.88 249 GLY A N 1
ATOM 1970 C CA . GLY A 1 249 ? -20.761 -14.456 42.766 1.00 71.88 249 GLY A CA 1
ATOM 1971 C C . GLY A 1 249 ? -21.799 -13.745 43.635 1.00 71.88 249 GLY A C 1
ATOM 1972 O O . GLY A 1 249 ? -22.897 -14.262 43.823 1.00 71.88 249 GLY A O 1
ATOM 1973 N N . LEU A 1 250 ? -21.491 -12.537 44.114 1.00 73.38 250 LEU A N 1
ATOM 1974 C CA . LEU A 1 250 ? -22.424 -11.703 44.876 1.00 73.38 250 LEU A CA 1
ATOM 1975 C C . LEU A 1 250 ? -23.637 -11.299 44.035 1.00 73.38 250 LEU A C 1
ATOM 1977 O O . LEU A 1 250 ? -24.766 -11.409 44.506 1.00 73.38 250 LEU A O 1
ATOM 1981 N N . LEU A 1 251 ? -23.427 -10.908 42.775 1.00 67.50 251 LEU A N 1
ATOM 1982 C CA . LEU A 1 251 ? -24.524 -10.599 41.854 1.00 67.50 251 LEU A CA 1
ATOM 1983 C C . LEU A 1 251 ? -25.416 -11.820 41.591 1.00 67.50 251 LEU A C 1
ATOM 1985 O O . LEU A 1 251 ? -26.641 -11.696 41.614 1.00 67.50 251 LEU A O 1
ATOM 1989 N N . ALA A 1 252 ? -24.829 -13.004 41.400 1.00 67.81 252 ALA A N 1
ATOM 1990 C CA . ALA A 1 252 ? -25.583 -14.248 41.238 1.00 67.81 252 ALA A CA 1
ATOM 1991 C C . ALA A 1 252 ? -26.397 -14.607 42.497 1.00 67.81 252 ALA A C 1
ATOM 1993 O O . ALA A 1 252 ? -27.540 -15.042 42.396 1.00 67.81 252 ALA A O 1
ATOM 1994 N N . HIS A 1 253 ? -25.841 -14.380 43.688 1.00 70.56 253 HIS A N 1
ATOM 1995 C CA . HIS A 1 253 ? -26.511 -14.690 44.952 1.00 70.56 253 HIS A CA 1
ATOM 1996 C C . HIS A 1 253 ? -27.660 -13.716 45.267 1.00 70.56 253 HIS A C 1
ATOM 1998 O O . HIS A 1 253 ? -28.717 -14.131 45.743 1.00 70.56 253 HIS A O 1
ATOM 2004 N N . LEU A 1 254 ? -27.484 -12.425 44.967 1.00 67.62 254 LEU A N 1
ATOM 2005 C CA . LEU A 1 254 ? -28.524 -11.403 45.129 1.00 67.62 254 LEU A CA 1
ATOM 2006 C C . LEU A 1 254 ? -29.672 -11.595 44.130 1.00 67.62 254 LEU A C 1
ATOM 2008 O O . LEU A 1 254 ? -30.837 -11.454 44.495 1.00 67.62 254 LEU A O 1
ATOM 2012 N N . THR A 1 255 ? -29.360 -11.973 42.887 1.00 62.53 255 THR A N 1
ATOM 2013 C CA . THR A 1 255 ? -30.384 -12.290 41.876 1.00 62.53 255 THR A CA 1
ATOM 2014 C C . THR A 1 255 ? -31.161 -13.563 42.225 1.00 62.53 255 THR A C 1
ATOM 2016 O O . THR A 1 255 ? -32.384 -13.562 42.102 1.00 62.53 255 THR A O 1
ATOM 2019 N N . GLN A 1 256 ? -30.505 -14.597 42.769 1.00 55.53 256 GLN A N 1
ATOM 2020 C CA . GLN A 1 256 ? -31.176 -15.807 43.271 1.00 55.53 256 GLN A CA 1
ATOM 2021 C C . GLN A 1 256 ? -32.084 -15.555 44.481 1.00 55.53 256 GLN A C 1
ATOM 2023 O O . GLN A 1 256 ? -33.183 -16.105 44.543 1.00 55.53 256 GLN A O 1
ATOM 2028 N N . GLN A 1 257 ? -31.660 -14.733 45.445 1.00 54.72 257 GLN A N 1
ATOM 2029 C CA . GLN A 1 257 ? -32.508 -14.398 46.595 1.00 54.72 257 GLN A CA 1
ATOM 2030 C C . GLN A 1 257 ? -33.760 -13.615 46.189 1.00 54.72 257 GLN A C 1
ATOM 2032 O O . GLN A 1 257 ? -34.815 -13.807 46.790 1.00 54.72 257 GLN A O 1
ATOM 2037 N N . ASN A 1 258 ? -33.666 -12.777 45.155 1.00 50.50 258 ASN A N 1
ATOM 2038 C CA . ASN A 1 258 ? -34.802 -12.002 44.668 1.00 50.50 258 ASN A CA 1
ATOM 2039 C C . ASN A 1 258 ? -35.838 -12.878 43.928 1.00 50.50 258 ASN A C 1
ATOM 2041 O O . ASN A 1 258 ? -37.032 -12.599 43.985 1.00 50.50 258 ASN A O 1
ATOM 2045 N N . GLU A 1 259 ? -35.407 -13.973 43.286 1.00 49.84 259 GLU A N 1
ATOM 2046 C CA . GLU A 1 259 ? -36.307 -14.962 42.667 1.00 49.84 259 GLU A CA 1
ATOM 2047 C C . GLU A 1 259 ? -37.002 -15.885 43.679 1.00 49.84 259 GLU A C 1
ATOM 2049 O O . GLU A 1 259 ? -38.093 -16.367 43.398 1.00 49.84 259 GLU A O 1
ATOM 2054 N N . GLN A 1 260 ? -36.418 -16.118 44.860 1.00 46.41 260 GLN A N 1
ATOM 2055 C CA . GLN A 1 260 ? -37.051 -16.908 45.930 1.00 46.41 260 GLN A CA 1
ATOM 2056 C C . GLN A 1 260 ? -38.055 -16.112 46.783 1.00 46.41 260 GLN A C 1
ATOM 2058 O O . GLN A 1 260 ? -38.761 -16.704 47.600 1.00 46.41 260 GLN A O 1
ATOM 2063 N N . ALA A 1 261 ? -38.106 -14.788 46.620 1.00 45.38 261 ALA A N 1
ATOM 2064 C CA . ALA A 1 261 ? -39.004 -13.892 47.350 1.00 45.38 261 ALA A CA 1
ATOM 2065 C C . ALA A 1 261 ? -40.237 -13.436 46.536 1.00 45.38 261 ALA A C 1
ATOM 2067 O O . ALA A 1 261 ? -41.052 -12.678 47.066 1.00 45.38 261 ALA A O 1
ATOM 2068 N N . SER A 1 262 ? -40.375 -13.882 45.278 1.00 40.16 262 SER A N 1
ATOM 2069 C CA . SER A 1 262 ? -41.589 -13.742 44.443 1.00 40.16 262 SER A CA 1
ATOM 2070 C C . SER A 1 262 ? -42.399 -15.033 44.429 1.00 40.16 262 SER A C 1
ATOM 2072 O O . SER A 1 262 ? -43.643 -14.932 44.355 1.00 40.16 262 SER A O 1
#

Solvent-accessible surface area (backbone atoms only — not comparable to full-atom values): 15168 Å² total; per-residue (Å²): 133,56,72,69,57,52,53,51,52,52,51,54,49,49,54,49,51,53,51,53,50,53,43,41,75,74,68,44,81,66,44,29,32,28,36,47,28,23,43,94,87,41,78,52,84,59,50,70,72,30,52,60,91,52,36,64,63,52,49,53,53,49,49,68,73,68,60,50,42,33,39,36,38,38,36,21,37,75,93,73,40,79,74,45,73,50,75,46,68,70,63,88,72,82,76,81,75,81,84,76,89,73,96,74,93,67,78,60,61,66,60,55,49,49,52,48,50,50,48,53,52,50,50,52,52,49,54,49,52,49,51,52,48,54,51,48,53,51,52,50,51,50,48,52,53,51,51,49,51,48,53,54,50,50,53,52,48,52,53,48,51,52,51,49,53,52,51,50,52,44,65,67,43,44,68,58,48,51,64,65,34,55,80,41,93,62,20,68,62,52,42,54,75,70,64,76,57,97,70,95,75,90,76,94,70,80,88,68,50,71,66,54,52,51,52,49,53,52,49,53,52,58,70,71,47,53,76,70,57,44,53,52,51,49,52,52,49,51,55,36,68,76,37,64,76,48,54,64,54,52,53,52,51,56,54,51,54,57,63,74,72,111

Organism: NCBI:txid2761580

Foldseek 3Di:
DDPVLVVLLVVVLVVVVVLVVVVVVVVFDFKFKKKWFAAPNHTDDIRGRHTPVCVSVVVVVCCVPVVGQKMKMFIAGPPRHTPDIDMDGPDDDPPDDDDDDDDDDDDPVVVVVVVVVVVVVVVVVVVVVVVVVVVVVVVVVVVVVVVVVVVVVVVVVVVVVVVVVVVVVCVVCVVVVLVVCCVPPCNVVVCVVVPVDDDDDDDDDDPPDVVNVVVVVVVVVLVPDDPVVNVVVVVVVVVCVVPVVCVVVVSVVVSVVVVVVD